Protein AF-A0A258GSU3-F1 (afdb_monomer_lite)

Secondary structure (DSSP, 8-state):
-PPP------------------EEEEEETTEEEEEEEETTEEEEEEEEPPPTT-SB-BTTBPPPEEEEEEEEETTEEEEEEEEEEE-PBP-BTTTBPPPPGGGEEEEEEETTEEEEEEGGGHHHHHHHHHHHHHH---SEEEEEEEESSSTTSPEEEEEEEE-TTHHHHHHHHHHHHHT-B----

Structure (mmCIF, N/CA/C/O backbone):
data_AF-A0A258GSU3-F1
#
_entry.id   AF-A0A258GSU3-F1
#
loop_
_atom_site.group_PDB
_atom_site.id
_atom_site.type_symbol
_atom_site.label_atom_id
_atom_site.label_alt_id
_atom_site.label_comp_id
_atom_site.label_asym_id
_atom_site.label_entity_id
_atom_site.label_seq_id
_atom_site.pdbx_PDB_ins_code
_atom_site.Cartn_x
_atom_site.Cartn_y
_atom_site.Cartn_z
_atom_site.occupancy
_atom_site.B_iso_or_equiv
_atom_site.auth_seq_id
_atom_site.auth_comp_id
_atom_site.auth_asym_id
_atom_site.auth_atom_id
_atom_site.pdbx_PDB_model_num
ATOM 1 N N . MET A 1 1 ? 36.789 34.660 58.609 1.00 41.50 1 MET A N 1
ATOM 2 C CA . MET A 1 1 ? 36.670 34.452 57.150 1.00 41.50 1 MET A CA 1
ATOM 3 C C . MET A 1 1 ? 35.228 34.053 56.875 1.00 41.50 1 MET A C 1
ATOM 5 O O . MET A 1 1 ? 34.776 33.073 57.448 1.00 41.50 1 MET A O 1
ATOM 9 N N . ARG A 1 2 ? 34.469 34.890 56.158 1.00 35.44 2 ARG A N 1
ATOM 10 C CA . ARG A 1 2 ? 33.040 34.687 55.865 1.00 35.44 2 ARG A CA 1
ATOM 11 C C . ARG A 1 2 ? 32.915 33.999 54.504 1.00 35.44 2 ARG A C 1
ATOM 13 O O . ARG A 1 2 ? 33.341 34.585 53.515 1.00 35.44 2 ARG A O 1
ATOM 20 N N . SER A 1 3 ? 32.337 32.802 54.464 1.00 38.69 3 SER A N 1
ATOM 21 C CA . SER A 1 3 ? 32.010 32.093 53.220 1.00 38.69 3 SER A CA 1
ATOM 22 C C . SER A 1 3 ? 30.547 32.350 52.863 1.00 38.69 3 SER A C 1
ATOM 24 O O . SER A 1 3 ? 29.654 32.035 53.647 1.00 38.69 3 SER A O 1
ATOM 26 N N . ALA A 1 4 ? 30.312 32.964 51.703 1.00 39.25 4 ALA A N 1
ATOM 27 C CA . ALA A 1 4 ? 28.986 33.189 51.141 1.00 39.25 4 ALA A CA 1
ATOM 28 C C . ALA A 1 4 ? 28.506 31.915 50.425 1.00 39.25 4 ALA A C 1
ATOM 30 O O . ALA A 1 4 ? 29.185 31.417 49.528 1.00 39.25 4 ALA A O 1
ATOM 31 N N . PHE A 1 5 ? 27.343 31.395 50.822 1.00 37.84 5 PHE A N 1
ATOM 32 C CA . PHE A 1 5 ? 26.622 30.356 50.086 1.00 37.84 5 PHE A CA 1
ATOM 33 C C . PHE A 1 5 ? 25.784 31.021 48.989 1.00 37.84 5 PHE A C 1
ATOM 35 O O . PHE A 1 5 ? 24.865 31.784 49.281 1.00 37.84 5 PHE A O 1
ATOM 42 N N . PHE A 1 6 ? 26.105 30.735 47.728 1.00 41.28 6 PHE A N 1
ATOM 43 C CA . PHE A 1 6 ? 25.249 31.060 46.590 1.00 41.28 6 PHE A CA 1
ATOM 44 C C . PHE A 1 6 ? 24.134 30.013 46.493 1.00 41.28 6 PHE A C 1
ATOM 46 O O . PHE A 1 6 ? 24.399 28.831 46.282 1.00 41.28 6 PHE A O 1
ATOM 53 N N . ILE A 1 7 ? 22.884 30.450 46.650 1.00 42.62 7 ILE A N 1
ATOM 54 C CA . ILE A 1 7 ? 21.696 29.647 46.353 1.00 42.62 7 ILE A CA 1
ATOM 55 C C . ILE A 1 7 ? 21.449 29.750 44.845 1.00 42.62 7 ILE A C 1
ATOM 57 O O . ILE A 1 7 ? 21.031 30.793 44.344 1.00 42.62 7 ILE A O 1
ATOM 61 N N . SER A 1 8 ? 21.722 28.670 44.115 1.00 38.72 8 SER A N 1
ATOM 62 C CA . SER A 1 8 ? 21.294 28.509 42.725 1.00 38.72 8 SER A CA 1
ATOM 63 C C . SER A 1 8 ? 19.789 28.242 42.695 1.00 38.72 8 SER A C 1
ATOM 65 O O . SER A 1 8 ? 19.330 27.126 42.923 1.00 38.72 8 SER A O 1
ATOM 67 N N . MET A 1 9 ? 19.017 29.295 42.446 1.00 32.81 9 MET A N 1
ATOM 68 C CA . MET A 1 9 ? 17.579 29.231 42.214 1.00 32.81 9 MET A CA 1
ATOM 69 C C . MET A 1 9 ? 17.338 28.744 40.779 1.00 32.81 9 MET A C 1
ATOM 71 O O . MET A 1 9 ? 17.462 29.508 39.825 1.00 32.81 9 MET A O 1
ATOM 75 N N . TRP A 1 10 ? 17.034 27.457 40.615 1.00 36.56 10 TRP A N 1
ATOM 76 C CA . TRP A 1 10 ? 16.535 26.924 39.349 1.00 36.56 10 TRP A CA 1
ATOM 77 C C . TRP A 1 10 ? 15.074 27.352 39.188 1.00 36.56 10 TRP A C 1
ATOM 79 O O . TRP A 1 10 ? 14.194 26.860 39.894 1.00 36.56 10 TRP A O 1
ATOM 89 N N . LEU A 1 11 ? 14.811 28.288 38.272 1.00 36.50 11 LEU A N 1
ATOM 90 C CA . LEU A 1 11 ? 13.465 28.499 37.748 1.00 36.50 11 LEU A CA 1
ATOM 91 C C . LEU A 1 11 ? 13.052 27.220 37.010 1.00 36.50 11 LEU A C 1
ATOM 93 O O . LEU A 1 11 ? 13.540 26.943 35.916 1.00 36.50 11 LEU A O 1
ATOM 97 N N . ALA A 1 12 ? 12.139 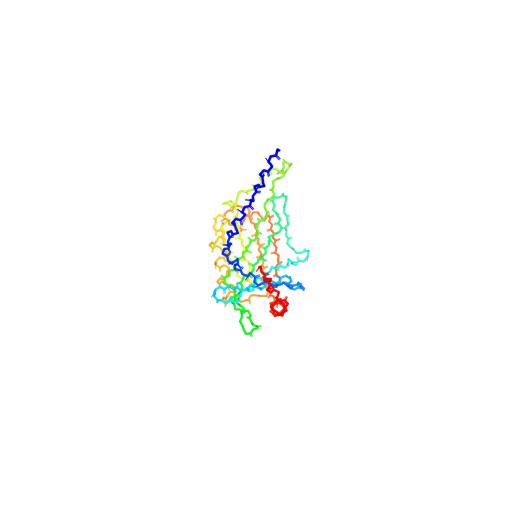26.454 37.604 1.00 40.41 12 ALA A N 1
ATOM 98 C CA . ALA A 1 12 ? 11.372 25.456 36.879 1.00 40.41 12 ALA A CA 1
ATOM 99 C C . ALA A 1 12 ? 10.456 26.200 35.896 1.00 40.41 12 ALA A C 1
ATOM 101 O O . ALA A 1 12 ? 9.369 26.653 36.250 1.00 40.41 12 ALA A O 1
ATOM 102 N N . ALA A 1 13 ? 10.924 26.374 34.661 1.00 43.44 13 ALA A N 1
ATOM 103 C CA . ALA A 1 13 ? 10.042 26.669 33.548 1.00 43.44 13 ALA A CA 1
ATOM 104 C C . ALA A 1 13 ? 9.117 25.455 33.394 1.00 43.44 13 ALA A C 1
ATOM 106 O O . ALA A 1 13 ? 9.546 24.393 32.943 1.00 43.44 13 ALA A O 1
ATOM 107 N N . ALA A 1 14 ? 7.869 25.594 33.846 1.00 37.91 14 ALA A N 1
ATOM 108 C CA . ALA A 1 14 ? 6.820 24.628 33.572 1.00 37.91 14 ALA A CA 1
ATOM 109 C C . ALA A 1 14 ? 6.714 24.493 32.049 1.00 37.91 14 ALA A C 1
ATOM 111 O O . ALA A 1 14 ? 6.245 25.402 31.361 1.00 37.91 14 ALA A O 1
ATOM 112 N N . SER A 1 15 ? 7.237 23.387 31.522 1.00 39.31 15 SER A N 1
ATOM 113 C CA . SER A 1 15 ? 7.049 23.034 30.122 1.00 39.31 15 SER A CA 1
ATOM 114 C C . SER A 1 15 ? 5.548 22.841 29.900 1.00 39.31 15 SER A C 1
ATOM 116 O O . SER A 1 15 ? 4.897 22.234 30.757 1.00 39.31 15 SER A O 1
ATOM 118 N N . PRO A 1 16 ? 4.965 23.377 28.813 1.00 43.00 16 PRO A N 1
ATOM 119 C CA . PRO A 1 16 ? 3.567 23.125 28.504 1.00 43.00 16 PRO A CA 1
ATOM 120 C C . PRO A 1 16 ? 3.365 21.612 28.440 1.00 43.00 16 PRO A C 1
ATOM 122 O O . PRO A 1 16 ? 4.159 20.919 27.804 1.00 43.00 16 PRO A O 1
ATOM 125 N N . ALA A 1 17 ? 2.346 21.127 29.155 1.00 41.97 17 ALA A N 1
ATOM 126 C CA . ALA A 1 17 ? 1.967 19.724 29.219 1.00 41.97 17 ALA A CA 1
ATOM 127 C C . ALA A 1 17 ? 2.038 19.110 27.816 1.00 41.97 17 ALA A C 1
ATOM 129 O O . ALA A 1 17 ? 1.264 19.474 26.927 1.00 41.97 17 ALA A O 1
ATOM 130 N N . LEU A 1 18 ? 3.025 18.237 27.611 1.00 43.25 18 LEU A N 1
ATOM 131 C CA . LEU A 1 18 ? 3.167 17.463 26.390 1.00 43.25 18 LEU A CA 1
ATOM 132 C C . LEU A 1 18 ? 1.853 16.707 26.199 1.00 43.25 18 LEU A C 1
ATOM 134 O O . LEU A 1 18 ? 1.381 16.037 27.119 1.00 43.25 18 LEU A O 1
ATOM 138 N N . ALA A 1 19 ? 1.234 16.873 25.031 1.00 46.47 19 ALA A N 1
ATOM 139 C CA . ALA A 1 19 ? 0.050 16.120 24.658 1.00 46.47 19 ALA A CA 1
ATOM 140 C C . ALA A 1 19 ? 0.354 14.631 24.864 1.00 46.47 19 ALA A C 1
ATOM 142 O O . ALA A 1 19 ? 1.241 14.086 24.210 1.00 46.47 19 ALA A O 1
ATOM 143 N N . GLN A 1 20 ? -0.335 14.000 25.815 1.00 52.56 20 GLN A N 1
ATOM 144 C CA . GLN A 1 20 ? -0.207 12.571 26.074 1.00 52.56 20 GLN A CA 1
ATOM 145 C C . GLN A 1 20 ? -0.603 11.829 24.792 1.00 52.56 20 GLN A C 1
ATOM 147 O O . GLN A 1 20 ? -1.780 11.784 24.433 1.00 52.56 20 GLN A O 1
ATOM 152 N N . THR A 1 21 ? 0.365 11.276 24.064 1.00 58.03 21 THR A N 1
ATOM 153 C CA . THR A 1 21 ? 0.088 10.396 22.928 1.00 58.03 21 THR A CA 1
ATOM 154 C C . THR A 1 21 ? -0.298 9.033 23.484 1.00 58.03 21 THR A C 1
ATOM 156 O O . THR A 1 21 ? 0.559 8.222 23.825 1.00 58.03 21 THR A O 1
ATOM 159 N N . CYS A 1 22 ? -1.602 8.800 23.646 1.00 68.75 22 CYS A N 1
ATOM 160 C CA . CYS A 1 22 ? -2.113 7.483 24.007 1.00 68.75 22 CYS A CA 1
ATOM 161 C C . CYS A 1 22 ? -2.096 6.599 22.753 1.00 68.75 22 CYS A C 1
ATOM 163 O O . CYS A 1 22 ? -2.975 6.718 21.893 1.00 68.75 22 CYS A O 1
ATOM 165 N N . GLU A 1 23 ? -1.097 5.725 22.671 1.00 79.44 23 GLU A N 1
ATOM 166 C CA . GLU A 1 23 ? -0.898 4.766 21.587 1.00 79.44 23 GLU A CA 1
ATOM 167 C C . GLU A 1 23 ? -0.906 3.337 22.144 1.00 79.44 23 GLU A C 1
ATOM 169 O O . GLU A 1 23 ? -0.461 3.080 23.265 1.00 79.44 23 GLU A O 1
ATOM 174 N N . GLY A 1 24 ? -1.452 2.405 21.372 1.00 83.88 24 GLY A N 1
ATOM 175 C CA . GLY A 1 24 ? -1.314 0.973 21.606 1.00 83.88 24 GLY A CA 1
ATOM 176 C C . GLY A 1 24 ? -1.016 0.262 20.294 1.00 83.88 24 GLY A C 1
ATOM 177 O O . GLY A 1 24 ? -1.458 0.713 19.239 1.00 83.88 24 GLY A O 1
ATOM 178 N N . GLY A 1 25 ? -0.266 -0.836 20.358 1.00 88.69 25 GLY A N 1
ATOM 179 C CA . GLY A 1 25 ? 0.113 -1.638 19.196 1.00 88.69 25 GLY A CA 1
ATOM 180 C C . GLY A 1 25 ? -0.193 -3.117 19.411 1.00 88.69 25 GLY A C 1
ATOM 181 O O . GLY A 1 25 ? -0.103 -3.615 20.534 1.00 88.69 25 GLY A O 1
ATOM 182 N N . ALA A 1 26 ? -0.552 -3.817 18.340 1.00 90.62 26 ALA A N 1
ATOM 183 C CA . ALA A 1 26 ? -0.761 -5.260 18.327 1.00 90.62 26 ALA A CA 1
ATOM 184 C C . ALA A 1 26 ? -0.230 -5.862 17.018 1.00 90.62 26 ALA A C 1
ATOM 186 O O . ALA A 1 26 ? -0.442 -5.308 15.939 1.00 90.62 26 ALA A O 1
ATOM 187 N N . LYS A 1 27 ? 0.436 -7.021 17.104 1.00 92.75 27 LYS A N 1
ATOM 188 C CA . LYS A 1 27 ? 0.980 -7.750 15.949 1.00 92.75 27 LYS A CA 1
ATOM 189 C C . LYS A 1 27 ? 0.331 -9.125 15.821 1.00 92.75 27 LYS A C 1
ATOM 191 O O . LYS A 1 27 ? 0.189 -9.848 16.803 1.00 92.75 27 LYS A O 1
ATOM 196 N N . GLY A 1 28 ? -0.012 -9.512 14.596 1.00 89.50 28 GLY A N 1
ATOM 197 C CA . GLY A 1 28 ? -0.580 -10.819 14.282 1.00 89.50 28 GLY A CA 1
ATOM 198 C C . GLY A 1 28 ? -0.378 -11.212 12.820 1.00 89.50 28 GLY A C 1
ATOM 199 O O . GLY A 1 28 ? 0.447 -10.642 12.113 1.00 89.50 28 GLY A O 1
ATOM 200 N N . LYS A 1 29 ? -1.156 -12.193 12.345 1.00 85.25 29 LYS A N 1
ATOM 201 C CA . LYS A 1 29 ? -1.056 -12.698 10.960 1.00 85.25 29 LYS A CA 1
ATOM 202 C C . LYS A 1 29 ? -1.407 -11.661 9.891 1.00 85.25 29 LYS A C 1
ATOM 204 O O . LYS A 1 29 ? -0.916 -11.766 8.779 1.00 85.25 29 LYS A O 1
ATOM 209 N N . ALA A 1 30 ? -2.250 -10.684 10.224 1.00 87.06 30 ALA A N 1
ATOM 210 C CA . ALA A 1 30 ? -2.580 -9.584 9.322 1.00 87.06 30 ALA A CA 1
ATOM 211 C C . ALA A 1 30 ? -1.454 -8.538 9.228 1.00 87.06 30 ALA A C 1
ATOM 213 O O . ALA A 1 30 ? -1.540 -7.631 8.411 1.00 87.06 30 ALA A O 1
ATOM 214 N N . GLY A 1 31 ? -0.413 -8.641 10.057 1.00 93.06 31 GLY A N 1
ATOM 215 C CA . GLY A 1 31 ? 0.630 -7.637 10.217 1.00 93.06 31 GLY A CA 1
ATOM 216 C C . GLY A 1 31 ? 0.507 -6.903 11.541 1.00 93.06 31 GLY A C 1
ATOM 217 O O . GLY A 1 31 ? 0.146 -7.504 12.557 1.00 93.06 31 GLY A O 1
ATOM 218 N N . GLU A 1 32 ? 0.845 -5.622 11.543 1.00 95.19 32 GLU A N 1
ATOM 219 C CA . GLU A 1 32 ? 0.920 -4.810 12.755 1.00 95.19 32 GLU A CA 1
ATOM 220 C C . GLU A 1 32 ? -0.085 -3.663 12.701 1.00 95.19 32 GLU A C 1
ATOM 222 O O . GLU A 1 32 ? -0.201 -2.975 11.687 1.00 95.19 32 GLU A O 1
ATOM 227 N N . VAL A 1 33 ? -0.837 -3.473 13.783 1.00 95.12 33 VAL A N 1
ATOM 228 C CA . VAL A 1 33 ? -1.821 -2.400 13.909 1.00 95.12 33 VAL A CA 1
ATOM 229 C C . VAL A 1 33 ? -1.478 -1.536 15.110 1.00 95.12 33 VAL A C 1
ATOM 231 O O . VAL A 1 33 ? -1.355 -2.039 16.225 1.00 95.12 33 VAL A O 1
ATOM 234 N N . PHE A 1 34 ? -1.391 -0.233 14.876 1.00 94.12 34 PHE A N 1
ATOM 235 C CA . PHE A 1 34 ? -1.249 0.796 15.898 1.00 94.12 34 PHE A CA 1
ATOM 236 C C . PHE A 1 34 ? -2.538 1.595 15.986 1.00 94.12 34 PHE A C 1
ATOM 238 O O . PHE A 1 34 ? -3.134 1.918 14.960 1.00 94.12 34 PHE A O 1
ATOM 245 N N . VAL A 1 35 ? -2.975 1.936 17.194 1.00 92.50 35 VAL A N 1
ATOM 246 C CA . VAL A 1 35 ? -4.132 2.805 17.407 1.00 92.50 35 VAL A CA 1
ATOM 247 C C . VAL A 1 35 ? -3.735 3.984 18.272 1.00 92.50 35 VAL A C 1
ATOM 249 O O . VAL A 1 35 ? -3.281 3.810 19.403 1.00 92.50 35 VAL A O 1
ATOM 252 N N . ALA A 1 36 ? -3.956 5.185 17.748 1.00 90.31 36 ALA A N 1
ATOM 253 C CA . ALA A 1 36 ? -3.653 6.440 18.417 1.00 90.31 36 ALA A CA 1
ATOM 254 C C . ALA A 1 36 ? -4.889 7.345 18.480 1.00 90.31 36 ALA A C 1
ATOM 256 O O . ALA A 1 36 ? -5.749 7.342 17.593 1.00 90.31 36 ALA A O 1
ATOM 257 N N . ALA A 1 37 ? -4.980 8.148 19.540 1.00 86.06 37 ALA A N 1
ATOM 258 C CA . ALA A 1 37 ? -5.966 9.221 19.608 1.00 86.06 37 ALA A CA 1
ATOM 259 C C . ALA A 1 37 ? -5.565 10.373 18.668 1.00 86.06 37 ALA A C 1
ATOM 261 O O . ALA A 1 37 ? -4.442 10.869 18.740 1.00 86.06 37 ALA A O 1
ATOM 262 N N . ALA A 1 38 ? -6.493 10.840 17.830 1.00 81.38 38 ALA A N 1
ATOM 263 C CA . ALA A 1 38 ? -6.326 12.040 17.016 1.00 81.38 38 ALA A CA 1
ATOM 264 C C . ALA A 1 38 ? -7.489 13.026 17.254 1.00 81.38 38 ALA A C 1
ATOM 266 O O . ALA A 1 38 ? -8.562 12.621 17.711 1.00 81.38 38 ALA A O 1
ATOM 267 N N . PRO A 1 39 ? -7.334 14.325 16.923 1.00 78.62 39 PRO A N 1
ATOM 268 C CA . PRO A 1 39 ? -8.397 15.321 17.108 1.00 78.62 39 PRO A CA 1
ATOM 269 C C . PRO A 1 39 ? -9.723 14.966 16.416 1.00 78.62 39 PRO A C 1
ATOM 271 O O . PRO A 1 39 ? -10.790 15.386 16.854 1.00 78.62 39 PRO A O 1
ATOM 274 N N . SER A 1 40 ? -9.660 14.189 15.332 1.00 77.44 40 SER A N 1
ATOM 275 C CA . SER A 1 40 ? -10.803 13.739 14.531 1.00 77.44 40 SER A CA 1
ATOM 276 C C . SER A 1 40 ? -11.419 12.410 14.990 1.00 77.44 40 SER A C 1
ATOM 278 O O . SER A 1 40 ? -12.334 11.915 14.332 1.00 77.44 40 SER A O 1
ATOM 280 N N . GLY A 1 41 ? -10.913 11.811 16.070 1.00 84.50 41 GLY A N 1
ATOM 281 C CA . GLY A 1 41 ? -11.250 10.456 16.510 1.00 84.50 41 GLY A CA 1
ATOM 282 C C . GLY A 1 41 ? -10.036 9.530 16.521 1.00 84.50 41 GLY A C 1
ATOM 283 O O . GLY A 1 41 ? -8.909 9.955 16.283 1.00 84.50 41 GLY A O 1
ATOM 284 N N . GLU A 1 42 ? -10.256 8.256 16.827 1.00 91.62 42 GLU A N 1
ATOM 285 C CA . GLU A 1 42 ? -9.177 7.268 16.872 1.00 91.62 42 GLU A CA 1
ATOM 286 C C . GLU A 1 42 ? -8.750 6.895 15.452 1.00 91.62 42 GLU A C 1
ATOM 288 O O . GLU A 1 42 ? -9.584 6.678 14.567 1.00 91.62 42 GLU A O 1
ATOM 293 N N . VAL A 1 43 ? -7.439 6.842 15.238 1.00 93.69 43 VAL A N 1
ATOM 294 C CA . VAL A 1 43 ? -6.833 6.418 13.979 1.00 93.69 43 VAL A CA 1
ATOM 295 C C . VAL A 1 43 ? -6.170 5.076 14.216 1.00 93.69 43 VAL A C 1
ATOM 297 O O . VAL A 1 43 ? -5.401 4.930 15.165 1.00 93.69 43 VAL A O 1
ATOM 300 N N . ALA A 1 44 ? -6.483 4.112 13.358 1.00 95.62 44 ALA A N 1
ATOM 301 C CA . ALA A 1 44 ? -5.815 2.824 13.317 1.00 95.62 44 ALA A CA 1
ATOM 302 C C . ALA A 1 44 ? -4.908 2.773 12.085 1.00 95.62 44 ALA A C 1
ATOM 304 O O . ALA A 1 44 ? -5.393 2.829 10.954 1.00 95.62 44 ALA A O 1
ATOM 305 N N . THR A 1 45 ? -3.607 2.662 12.314 1.00 96.69 45 THR A N 1
ATOM 306 C CA . THR A 1 45 ? -2.589 2.482 11.282 1.00 96.69 45 THR A CA 1
ATOM 307 C C . THR A 1 45 ? -2.277 1.002 11.171 1.00 96.69 45 THR A C 1
ATOM 309 O O . THR A 1 45 ? -1.817 0.388 12.129 1.00 96.69 45 THR A O 1
ATOM 312 N N . TRP A 1 46 ? -2.524 0.425 10.003 1.00 97.56 46 TRP A N 1
ATOM 313 C CA . TRP A 1 46 ? -2.232 -0.967 9.698 1.00 97.56 46 TRP A CA 1
ATOM 314 C C . TRP A 1 46 ? -1.026 -1.049 8.761 1.00 97.56 46 TRP A C 1
ATOM 316 O O . TRP A 1 46 ? -1.089 -0.595 7.618 1.00 97.56 46 TRP A O 1
ATOM 326 N N . ILE A 1 47 ? 0.069 -1.628 9.249 1.00 96.75 47 ILE A N 1
ATOM 327 C CA . ILE A 1 47 ? 1.256 -1.975 8.468 1.00 96.75 47 ILE A CA 1
ATOM 328 C C . ILE A 1 47 ? 1.094 -3.416 7.990 1.00 96.75 47 ILE A C 1
ATOM 330 O O . ILE A 1 47 ? 1.020 -4.350 8.796 1.00 96.75 47 ILE A O 1
ATOM 334 N N . LEU A 1 48 ? 1.017 -3.590 6.673 1.00 95.56 48 LEU A N 1
ATOM 335 C CA . LEU A 1 48 ? 0.733 -4.882 6.069 1.00 95.56 48 LEU A CA 1
ATOM 336 C C . LEU A 1 48 ? 2.017 -5.671 5.857 1.00 95.56 48 LEU A C 1
ATOM 338 O O . LEU A 1 48 ? 2.986 -5.176 5.277 1.00 95.56 48 LEU A O 1
ATOM 342 N N . GLU A 1 49 ? 1.985 -6.928 6.285 1.00 91.31 49 GLU A N 1
ATOM 343 C CA . GLU A 1 49 ? 3.017 -7.891 5.926 1.00 91.31 49 GLU A CA 1
ATOM 344 C C . GLU A 1 49 ? 2.830 -8.291 4.457 1.00 91.31 49 GLU A C 1
ATOM 346 O O . GLU A 1 49 ? 1.713 -8.418 3.946 1.00 91.31 49 GLU A O 1
ATOM 351 N N . ARG A 1 50 ?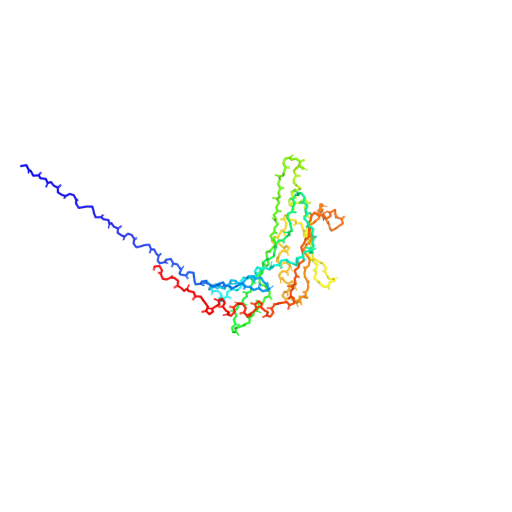 3.951 -8.465 3.761 1.00 91.44 50 ARG A N 1
ATOM 352 C CA . ARG A 1 50 ? 3.960 -8.943 2.376 1.00 91.44 50 ARG A CA 1
ATOM 353 C C . ARG A 1 50 ? 3.670 -10.439 2.376 1.00 91.44 50 ARG A C 1
ATOM 355 O O . ARG A 1 50 ? 4.099 -11.143 3.289 1.00 91.44 50 ARG A O 1
ATOM 362 N N . VAL A 1 51 ? 3.047 -10.944 1.318 1.00 87.19 51 VAL A N 1
ATOM 363 C CA . VAL A 1 51 ? 2.970 -12.394 1.107 1.00 87.19 51 VAL A CA 1
ATOM 364 C C . VAL A 1 51 ? 4.392 -12.934 0.902 1.00 87.19 51 VAL A C 1
ATOM 366 O O . VAL A 1 51 ? 5.161 -12.448 0.068 1.00 87.19 51 VAL A O 1
ATOM 369 N N . GLU A 1 52 ? 4.788 -13.892 1.737 1.00 79.38 52 GLU A N 1
ATOM 370 C CA . GLU A 1 52 ? 6.119 -14.494 1.682 1.00 79.38 52 GLU A CA 1
ATOM 371 C C . GLU A 1 52 ? 6.286 -15.323 0.402 1.00 79.38 52 GLU A C 1
ATOM 373 O O . GLU A 1 52 ? 5.350 -15.974 -0.051 1.00 79.38 52 GLU A O 1
ATOM 378 N N . GLY A 1 53 ? 7.475 -15.278 -0.205 1.00 76.81 53 GLY A N 1
ATOM 379 C CA . GLY A 1 53 ? 7.751 -15.957 -1.477 1.00 76.81 53 GLY A CA 1
ATOM 380 C C . GLY A 1 53 ? 7.166 -15.275 -2.720 1.00 76.81 53 GLY A C 1
ATOM 381 O O . GLY A 1 53 ? 7.620 -15.571 -3.820 1.00 76.81 53 GLY A O 1
ATOM 382 N N . GLU A 1 54 ? 6.245 -14.321 -2.558 1.00 73.62 54 GLU A N 1
ATOM 383 C CA . GLU A 1 54 ? 5.656 -13.552 -3.655 1.00 73.62 54 GLU A CA 1
ATOM 384 C C . GLU A 1 54 ? 6.335 -12.178 -3.822 1.00 73.62 54 GLU A C 1
ATOM 386 O O . GLU A 1 54 ? 6.745 -11.506 -2.859 1.00 73.62 54 GLU A O 1
ATOM 391 N N . GLY A 1 55 ? 6.453 -11.741 -5.078 1.00 75.81 55 GLY A N 1
ATOM 392 C CA . GLY A 1 55 ? 7.031 -10.452 -5.458 1.00 75.81 55 GLY A CA 1
ATOM 393 C C . GLY A 1 55 ? 8.443 -10.523 -6.047 1.00 75.81 55 GLY A C 1
ATOM 394 O O . GLY A 1 55 ? 8.971 -11.582 -6.370 1.00 75.81 55 GLY A O 1
ATOM 395 N N . MET A 1 56 ? 9.044 -9.351 -6.235 1.00 88.88 56 MET A N 1
ATOM 396 C CA . MET A 1 56 ? 10.349 -9.182 -6.874 1.00 88.88 56 MET A CA 1
ATOM 397 C C . MET A 1 56 ? 11.146 -8.113 -6.137 1.00 88.88 56 MET A C 1
ATOM 399 O O . MET A 1 56 ? 10.626 -7.038 -5.850 1.00 88.88 56 MET A O 1
ATOM 403 N N . GLU A 1 57 ? 12.411 -8.395 -5.871 1.00 88.31 57 GLU A N 1
ATOM 404 C CA . GLU A 1 57 ? 13.408 -7.417 -5.444 1.00 88.31 57 GLU A CA 1
ATOM 405 C C . GLU A 1 57 ? 14.447 -7.294 -6.560 1.00 88.31 57 GLU A C 1
ATOM 407 O O . GLU A 1 57 ? 14.758 -8.289 -7.218 1.00 88.31 57 GLU A O 1
ATOM 412 N N . SER A 1 58 ? 14.952 -6.089 -6.809 1.00 87.56 58 SER A N 1
ATOM 413 C CA . SER A 1 58 ? 16.118 -5.897 -7.677 1.00 87.56 58 SER A CA 1
ATOM 414 C C . SER A 1 58 ? 17.260 -5.292 -6.888 1.00 87.56 58 SER A C 1
ATOM 416 O O . SER A 1 58 ? 17.056 -4.714 -5.824 1.00 87.56 58 SER A O 1
ATOM 418 N N . ASP A 1 59 ? 18.443 -5.313 -7.489 1.00 85.12 59 ASP A N 1
ATOM 419 C CA . ASP A 1 59 ? 19.666 -4.707 -6.955 1.00 85.12 59 ASP A CA 1
ATOM 420 C C . ASP A 1 59 ? 19.512 -3.220 -6.568 1.00 85.12 59 ASP A C 1
ATOM 422 O O . ASP A 1 59 ? 20.311 -2.664 -5.818 1.00 85.12 59 ASP A O 1
ATOM 426 N N . HIS A 1 60 ? 18.482 -2.544 -7.083 1.00 90.19 60 HIS A N 1
ATOM 427 C CA . HIS A 1 60 ? 18.232 -1.124 -6.850 1.00 90.19 60 HIS A CA 1
ATOM 428 C C . HIS A 1 60 ? 17.018 -0.831 -5.969 1.00 90.19 60 HIS A C 1
ATOM 430 O O . HIS A 1 60 ? 16.910 0.284 -5.454 1.00 90.19 60 HIS A O 1
ATOM 436 N N . PHE A 1 61 ? 16.091 -1.774 -5.805 1.00 92.44 61 PHE A N 1
ATOM 437 C CA . PHE A 1 61 ? 14.828 -1.525 -5.115 1.00 92.44 61 PHE A CA 1
ATOM 438 C C . PHE A 1 61 ? 14.381 -2.738 -4.321 1.00 92.44 61 PHE A C 1
ATOM 440 O O . PHE A 1 61 ? 14.199 -3.811 -4.896 1.00 92.44 61 PHE A O 1
ATOM 447 N N . ALA A 1 62 ? 14.101 -2.515 -3.035 1.00 93.06 62 ALA A N 1
ATOM 448 C CA . ALA A 1 62 ? 13.436 -3.497 -2.191 1.00 93.06 62 ALA A CA 1
ATOM 449 C C . ALA A 1 62 ? 12.004 -3.750 -2.666 1.00 93.06 62 ALA A C 1
ATOM 451 O O . ALA A 1 62 ? 11.382 -2.905 -3.322 1.00 93.06 62 ALA A O 1
ATOM 452 N N . ARG A 1 63 ? 11.427 -4.864 -2.210 1.00 94.75 63 ARG A N 1
ATOM 453 C CA . ARG A 1 63 ? 9.973 -5.054 -2.284 1.00 94.75 63 ARG A CA 1
ATOM 454 C C . ARG A 1 63 ? 9.238 -3.881 -1.601 1.00 94.75 63 ARG A C 1
ATOM 456 O O . ARG A 1 63 ? 9.580 -3.554 -0.459 1.00 94.75 63 ARG A O 1
ATOM 463 N N . PRO A 1 64 ? 8.223 -3.267 -2.241 1.00 96.31 64 PRO A N 1
ATOM 464 C CA . PRO A 1 64 ? 7.449 -2.183 -1.641 1.00 96.31 64 PRO A CA 1
ATOM 465 C C . PRO A 1 64 ? 6.843 -2.550 -0.278 1.00 96.31 64 PRO A C 1
ATOM 467 O O . PRO A 1 64 ? 6.503 -3.705 -0.016 1.00 96.31 64 PRO A O 1
ATOM 470 N N . GLY A 1 65 ? 6.715 -1.568 0.611 1.00 97.00 65 GLY A N 1
ATOM 471 C CA . GLY A 1 65 ? 5.915 -1.672 1.836 1.00 97.00 65 GLY A CA 1
ATOM 472 C C . GLY A 1 65 ? 4.552 -1.005 1.666 1.00 97.00 65 GLY A C 1
ATOM 473 O O . GLY A 1 65 ? 4.406 -0.115 0.828 1.00 97.00 65 GLY A O 1
ATOM 474 N N . LEU A 1 66 ? 3.574 -1.400 2.479 1.00 98.00 66 LEU A N 1
ATOM 475 C CA . LEU A 1 66 ? 2.238 -0.812 2.461 1.00 98.00 66 LEU A CA 1
ATOM 476 C C . LEU A 1 66 ? 1.756 -0.524 3.881 1.00 98.00 66 LEU A C 1
ATOM 478 O O . LEU A 1 66 ? 1.831 -1.375 4.767 1.00 98.00 66 LEU A O 1
ATOM 482 N N . MET A 1 67 ? 1.236 0.683 4.066 1.00 98.25 67 MET A N 1
ATOM 483 C CA . MET A 1 67 ? 0.606 1.119 5.302 1.00 98.25 67 MET A CA 1
ATOM 484 C C . MET A 1 67 ? -0.711 1.820 4.987 1.00 98.25 67 MET A C 1
ATOM 486 O O . MET A 1 67 ? -0.796 2.595 4.031 1.00 98.25 67 MET A O 1
ATOM 490 N N . LEU A 1 68 ? -1.733 1.543 5.790 1.00 98.38 68 LEU A N 1
ATOM 491 C CA . LEU A 1 68 ? -3.089 2.046 5.616 1.00 98.38 68 LEU A CA 1
ATOM 492 C C . LEU A 1 68 ? -3.572 2.685 6.917 1.00 98.38 68 LEU A C 1
ATOM 494 O O . LEU A 1 68 ? -3.570 2.023 7.951 1.00 98.38 68 LEU A O 1
ATOM 498 N N . ASP A 1 69 ? -4.037 3.932 6.857 1.00 97.19 69 ASP A N 1
ATOM 499 C CA . ASP A 1 69 ? -4.649 4.593 8.011 1.00 97.19 69 ASP A CA 1
ATOM 500 C C . ASP A 1 69 ? -6.173 4.605 7.858 1.00 97.19 69 ASP A C 1
ATOM 502 O O . ASP A 1 69 ? -6.728 5.018 6.832 1.00 97.19 69 ASP A O 1
ATOM 506 N N . PHE A 1 70 ? -6.851 4.182 8.916 1.00 96.88 70 PHE A N 1
ATOM 507 C CA . PHE A 1 70 ? -8.301 4.112 9.015 1.00 96.88 70 PHE A CA 1
ATOM 508 C C . PHE A 1 70 ? -8.795 4.974 10.165 1.00 96.88 70 PHE A C 1
ATOM 510 O O . PHE A 1 70 ? -8.116 5.144 11.178 1.00 96.88 70 PHE A O 1
ATOM 517 N N . ARG A 1 71 ? -10.045 5.420 10.066 1.00 95.56 71 ARG A N 1
ATOM 518 C CA . ARG A 1 71 ? -10.791 5.826 11.258 1.00 95.56 71 ARG A CA 1
ATOM 519 C C . ARG A 1 71 ? -11.240 4.585 11.997 1.00 95.56 71 ARG A C 1
ATOM 521 O O . ARG A 1 71 ? -11.794 3.669 11.389 1.00 95.56 71 ARG A O 1
ATOM 528 N N . PHE A 1 72 ? -11.075 4.596 13.308 1.00 93.00 72 PHE A N 1
ATOM 529 C CA . PHE A 1 72 ? -11.541 3.531 14.173 1.00 93.00 72 PHE A CA 1
ATOM 530 C C . PHE A 1 72 ? -12.627 4.056 15.102 1.00 93.00 72 PHE A C 1
ATOM 532 O O . PHE A 1 72 ? -12.434 5.007 15.855 1.00 93.00 72 PHE A O 1
ATOM 539 N N . ALA A 1 73 ? -13.818 3.473 15.007 1.00 89.69 73 ALA A N 1
ATOM 540 C CA . ALA A 1 73 ? -14.942 3.867 15.841 1.00 89.69 73 ALA A CA 1
ATOM 541 C C . ALA A 1 73 ? -15.884 2.688 16.048 1.00 89.69 73 ALA A C 1
ATOM 543 O O . ALA A 1 73 ? -16.165 1.930 15.121 1.00 89.69 73 ALA A O 1
ATOM 544 N N . ARG A 1 74 ? -16.407 2.550 17.274 1.00 86.69 74 ARG A N 1
ATOM 545 C CA . ARG A 1 74 ? -17.359 1.484 17.642 1.00 86.69 74 ARG A CA 1
ATOM 546 C C . ARG A 1 74 ? -16.848 0.076 17.287 1.00 86.69 74 ARG A C 1
ATOM 548 O O . ARG A 1 74 ? -17.634 -0.802 16.951 1.00 86.69 74 ARG A O 1
ATOM 555 N N . GLY A 1 75 ? -15.530 -0.124 17.361 1.00 84.19 75 GLY A N 1
ATOM 556 C CA . GLY A 1 75 ? -14.880 -1.408 17.103 1.00 84.19 75 GLY A CA 1
ATOM 557 C C . GLY A 1 75 ? -14.724 -1.791 15.629 1.00 84.19 75 GLY A C 1
ATOM 558 O O . GLY A 1 75 ? -14.371 -2.942 15.380 1.00 84.19 75 GLY A O 1
ATOM 559 N N . ALA A 1 76 ? -14.962 -0.876 14.685 1.00 91.19 76 ALA A N 1
ATOM 560 C CA . ALA A 1 76 ? -14.855 -1.121 13.245 1.00 91.19 76 ALA A CA 1
ATOM 561 C C . ALA A 1 76 ? -13.918 -0.115 12.556 1.00 91.19 76 ALA A C 1
ATOM 563 O O . ALA A 1 76 ? -13.824 1.044 12.977 1.00 91.19 76 ALA A O 1
ATOM 564 N N . LEU A 1 77 ? -13.252 -0.558 11.483 1.00 93.75 77 LEU A N 1
ATOM 565 C CA . LEU A 1 77 ? -12.402 0.291 10.646 1.00 93.75 77 LEU A CA 1
ATOM 566 C C . LEU A 1 77 ? -13.219 0.906 9.503 1.00 93.75 77 LEU A C 1
ATOM 568 O O . LEU A 1 77 ? -13.861 0.196 8.728 1.00 93.75 77 LEU A O 1
ATOM 572 N N . SER A 1 78 ? -13.142 2.226 9.352 1.00 93.81 78 SER A N 1
ATOM 573 C CA . SER A 1 78 ? -13.711 2.990 8.238 1.00 93.81 78 SER A CA 1
ATOM 574 C C . SER A 1 78 ? -12.593 3.649 7.425 1.00 93.81 78 SER A C 1
ATOM 576 O O . SER A 1 78 ? -11.633 4.161 8.001 1.00 93.81 78 SER A O 1
ATOM 578 N N . GLY A 1 79 ? -12.705 3.624 6.095 1.00 92.06 79 GLY A N 1
ATOM 579 C CA . GLY A 1 79 ? -11.664 4.076 5.164 1.00 92.06 79 GLY A CA 1
ATOM 580 C C . GLY A 1 79 ? -11.116 2.939 4.286 1.00 92.06 79 GLY A C 1
ATOM 581 O O . GLY A 1 79 ? -11.843 1.962 4.049 1.00 92.06 79 GLY A O 1
ATOM 582 N N . PRO A 1 80 ? -9.853 3.039 3.816 1.00 95.81 80 PRO A N 1
ATOM 583 C CA . PRO A 1 80 ? -8.755 3.843 4.372 1.00 95.81 80 PRO A CA 1
ATOM 584 C C . PRO A 1 80 ? -8.779 5.313 3.935 1.00 95.81 80 PRO A C 1
ATOM 586 O O . PRO A 1 80 ? -8.985 5.627 2.764 1.00 95.81 80 PRO A O 1
ATOM 589 N N . ASP A 1 81 ? -8.491 6.213 4.876 1.00 94.12 81 ASP A N 1
ATOM 590 C CA . ASP A 1 81 ? -8.384 7.658 4.621 1.00 94.12 81 ASP A CA 1
ATOM 591 C C . ASP A 1 81 ? -7.018 8.029 4.025 1.00 94.12 81 ASP A C 1
ATOM 593 O O . ASP A 1 81 ? -6.878 9.040 3.328 1.00 94.12 81 ASP A O 1
ATOM 597 N N . LYS A 1 82 ? -6.000 7.209 4.302 1.00 96.62 82 LYS A N 1
ATOM 598 C CA . LYS A 1 82 ? -4.641 7.385 3.804 1.00 96.62 82 LYS A CA 1
ATOM 599 C C . LYS A 1 82 ? -4.017 6.036 3.482 1.00 96.62 82 LYS A C 1
ATOM 601 O O . LYS A 1 82 ? -4.203 5.055 4.195 1.00 96.62 82 LYS A O 1
ATOM 606 N N . VAL A 1 83 ? -3.253 6.028 2.402 1.00 98.31 83 VAL A N 1
ATOM 607 C CA . VAL A 1 83 ? -2.394 4.923 1.984 1.00 98.31 83 VAL A CA 1
ATOM 608 C C . VAL A 1 83 ? -0.981 5.472 1.896 1.00 98.31 83 VAL A C 1
ATOM 610 O O . VAL A 1 83 ? -0.797 6.604 1.454 1.00 98.31 83 VAL A O 1
ATOM 613 N N . VAL A 1 84 ? 0.005 4.683 2.300 1.00 98.25 84 VAL A N 1
ATOM 614 C CA . VAL A 1 84 ? 1.420 4.972 2.072 1.00 98.25 84 VAL A CA 1
ATOM 615 C C . VAL A 1 84 ? 2.057 3.753 1.429 1.00 98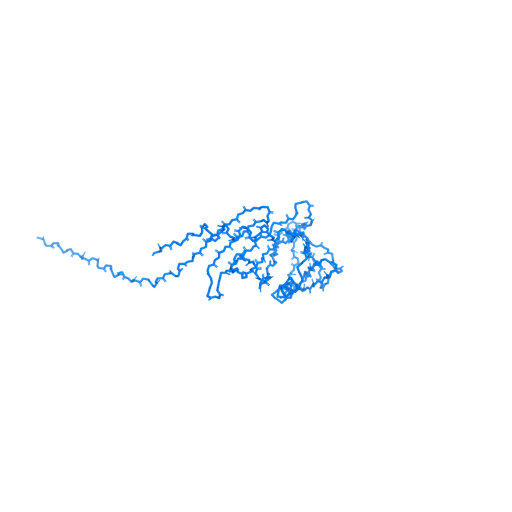.25 84 VAL A C 1
ATOM 617 O O . VAL A 1 84 ? 2.002 2.652 1.979 1.00 98.25 84 VAL A O 1
ATOM 620 N N . VAL A 1 85 ? 2.677 3.962 0.271 1.00 97.81 85 VAL A N 1
ATOM 621 C CA . VAL A 1 85 ? 3.486 2.958 -0.419 1.00 97.81 85 VAL A CA 1
ATOM 622 C C . VAL A 1 85 ? 4.948 3.282 -0.148 1.00 97.81 85 VAL A C 1
ATOM 624 O O . VAL A 1 85 ? 5.504 4.240 -0.680 1.00 97.81 85 VAL A O 1
ATOM 627 N N . SER A 1 86 ? 5.593 2.492 0.703 1.00 96.50 86 SER A N 1
ATOM 628 C CA . SER A 1 86 ? 7.005 2.698 1.022 1.00 96.50 86 SER A CA 1
ATOM 629 C C . SER A 1 86 ? 7.882 2.129 -0.088 1.00 96.50 86 SER A C 1
ATOM 631 O O . SER A 1 86 ? 7.809 0.936 -0.395 1.00 96.50 86 SER A O 1
ATOM 633 N N . ILE A 1 87 ? 8.720 2.981 -0.678 1.00 94.38 87 ILE A N 1
ATOM 634 C CA . ILE A 1 87 ? 9.684 2.607 -1.713 1.00 94.38 87 ILE A CA 1
ATOM 635 C C . ILE A 1 87 ? 11.082 2.787 -1.142 1.00 94.38 87 ILE A C 1
ATOM 637 O O . ILE A 1 87 ? 11.519 3.904 -0.863 1.00 94.38 87 ILE A O 1
ATOM 641 N N . THR A 1 88 ? 11.801 1.680 -0.992 1.00 92.00 88 THR A N 1
ATOM 642 C CA . THR A 1 88 ? 13.197 1.695 -0.558 1.00 92.00 88 THR A CA 1
ATOM 643 C C . THR A 1 88 ? 14.096 1.527 -1.771 1.00 92.00 88 THR A C 1
ATOM 645 O O . THR A 1 88 ? 14.060 0.498 -2.445 1.00 92.00 88 THR A O 1
ATOM 648 N N . ARG A 1 89 ? 14.894 2.561 -2.046 1.00 90.50 89 ARG A N 1
ATOM 649 C CA . ARG A 1 89 ? 15.881 2.581 -3.124 1.00 90.50 89 ARG A CA 1
ATOM 650 C C . ARG A 1 89 ? 17.273 2.380 -2.543 1.00 90.50 89 ARG A C 1
ATOM 652 O O . ARG A 1 89 ? 17.677 3.123 -1.650 1.00 90.50 89 ARG A O 1
ATOM 659 N N . PHE A 1 90 ? 18.009 1.430 -3.096 1.00 86.00 90 PHE A N 1
ATOM 660 C CA . PHE A 1 90 ? 19.407 1.190 -2.772 1.00 86.00 90 PHE A CA 1
ATOM 661 C C . PHE A 1 90 ? 20.307 1.824 -3.830 1.00 86.00 90 PHE A C 1
ATOM 663 O O . PHE A 1 90 ? 19.903 2.075 -4.964 1.00 86.00 90 PHE A O 1
ATOM 670 N N . SER A 1 91 ? 21.536 2.148 -3.457 1.00 73.12 91 SER A N 1
ATOM 671 C CA . SER A 1 91 ? 22.572 2.540 -4.408 1.00 73.12 91 SER A CA 1
ATOM 672 C C . SER A 1 91 ? 23.816 1.765 -4.035 1.00 73.12 91 SER A C 1
ATOM 674 O O . SER A 1 91 ? 24.450 2.067 -3.027 1.00 73.12 91 SER A O 1
ATOM 676 N N . ASP A 1 92 ? 24.097 0.738 -4.825 1.00 72.50 92 ASP A N 1
ATOM 677 C CA . ASP A 1 92 ? 25.289 -0.082 -4.692 1.00 72.50 92 ASP A CA 1
ATOM 678 C C . ASP A 1 92 ? 26.309 0.377 -5.752 1.00 72.50 92 ASP A C 1
ATOM 680 O O . ASP A 1 92 ? 25.967 0.413 -6.940 1.00 72.50 92 ASP A O 1
ATOM 684 N N . PRO A 1 93 ? 27.536 0.772 -5.360 1.00 72.50 93 PRO A N 1
ATOM 685 C CA . PRO A 1 93 ? 28.592 1.148 -6.297 1.00 72.50 93 PRO A CA 1
ATOM 686 C C . PRO A 1 93 ? 28.877 0.097 -7.379 1.00 72.50 93 PRO A C 1
ATOM 688 O O . PRO A 1 93 ? 29.223 0.484 -8.496 1.00 72.50 93 PRO A O 1
ATOM 691 N N . ASP A 1 94 ? 28.701 -1.193 -7.077 1.00 80.44 94 ASP A N 1
ATOM 692 C CA . ASP A 1 94 ? 29.029 -2.302 -7.979 1.00 80.44 94 ASP A CA 1
ATOM 693 C C . ASP A 1 94 ? 27.933 -2.556 -9.026 1.00 80.44 94 ASP A C 1
ATOM 695 O O . ASP A 1 94 ? 28.209 -3.051 -10.120 1.00 80.44 94 ASP A O 1
ATOM 699 N N . VAL A 1 95 ? 26.690 -2.170 -8.724 1.00 76.50 95 VAL A N 1
ATOM 700 C CA . VAL A 1 95 ? 25.522 -2.367 -9.605 1.00 76.50 95 VAL A CA 1
ATOM 701 C C . VAL A 1 95 ? 25.125 -1.074 -10.331 1.00 76.50 95 VAL A C 1
ATOM 703 O O . VAL A 1 95 ? 24.349 -1.078 -11.287 1.00 76.50 95 VAL A O 1
ATOM 706 N N . GLY A 1 96 ? 25.694 0.055 -9.910 1.00 82.19 96 GLY A N 1
ATOM 707 C CA . GLY A 1 96 ? 25.445 1.371 -10.477 1.00 82.19 96 GLY A CA 1
ATOM 708 C C . GLY A 1 96 ? 24.303 2.125 -9.793 1.00 82.19 96 GLY A C 1
ATOM 709 O O . GLY A 1 96 ? 23.722 1.713 -8.788 1.00 82.19 96 GLY A O 1
ATOM 710 N N . ARG A 1 97 ? 23.991 3.308 -10.328 1.00 85.19 97 ARG A N 1
ATOM 711 C CA . ARG A 1 97 ? 22.988 4.199 -9.735 1.00 85.19 97 ARG A CA 1
ATOM 712 C C . ARG A 1 97 ? 21.576 3.717 -10.058 1.00 85.19 97 ARG A C 1
ATOM 714 O O . ARG A 1 97 ? 21.199 3.629 -11.226 1.00 85.19 97 ARG A O 1
ATOM 721 N N . ALA A 1 98 ? 20.769 3.532 -9.019 1.00 87.81 98 ALA A N 1
ATOM 722 C CA . ALA A 1 98 ? 19.346 3.274 -9.168 1.00 87.81 98 ALA A CA 1
ATOM 723 C C . ALA A 1 98 ? 18.622 4.427 -9.899 1.00 87.81 98 ALA A C 1
ATOM 725 O O . ALA A 1 98 ? 18.934 5.599 -9.653 1.00 87.81 98 ALA A O 1
ATOM 726 N N . PRO A 1 99 ? 17.617 4.127 -10.745 1.00 90.31 99 PRO A N 1
ATOM 727 C CA . PRO A 1 99 ? 16.749 5.135 -11.346 1.00 90.31 99 PRO A CA 1
ATOM 728 C C . PRO A 1 99 ? 16.201 6.157 -10.337 1.00 90.31 99 PRO A C 1
ATOM 730 O O . PRO A 1 99 ? 15.907 5.844 -9.178 1.00 90.31 99 PRO A O 1
ATOM 733 N N . GLU A 1 100 ? 16.040 7.402 -10.783 1.00 92.69 100 GLU A N 1
ATOM 734 C CA . GLU A 1 100 ? 15.304 8.415 -10.023 1.00 92.69 100 GLU A CA 1
ATOM 735 C C . GLU A 1 100 ? 13.813 8.088 -9.979 1.00 92.69 100 GLU A C 1
ATOM 737 O O . GLU A 1 100 ? 13.273 7.552 -10.943 1.00 92.69 100 GLU A O 1
ATOM 742 N N . LEU A 1 101 ? 13.123 8.447 -8.890 1.00 92.56 101 LEU A N 1
ATOM 743 C CA . LEU A 1 101 ? 11.687 8.166 -8.744 1.00 92.56 101 LEU A CA 1
ATOM 744 C C . LEU A 1 101 ? 10.827 8.845 -9.824 1.00 92.56 101 LEU A C 1
ATOM 746 O O . LEU A 1 101 ? 9.764 8.339 -10.166 1.00 92.56 101 LEU A O 1
ATOM 750 N N . SER A 1 102 ? 11.291 9.949 -10.416 1.00 94.44 102 SER A N 1
ATOM 751 C CA . SER A 1 102 ? 10.643 10.574 -11.581 1.00 94.44 102 SER A CA 1
ATOM 752 C C . SER A 1 102 ? 10.693 9.714 -12.852 1.00 94.44 102 SER A C 1
ATOM 754 O O . SER A 1 102 ? 9.935 9.958 -13.785 1.00 94.44 102 SER A O 1
ATOM 756 N N . ALA A 1 103 ? 11.568 8.708 -12.890 1.00 95.12 103 ALA A N 1
ATOM 757 C CA . ALA A 1 103 ? 11.699 7.719 -13.955 1.00 95.12 103 ALA A CA 1
ATOM 758 C C . ALA A 1 103 ? 11.245 6.319 -13.504 1.00 95.12 103 ALA A C 1
ATOM 760 O O . ALA A 1 103 ? 11.631 5.322 -14.117 1.00 95.12 103 ALA A O 1
ATOM 761 N N . VAL A 1 104 ? 10.460 6.235 -12.428 1.00 96.75 104 VAL A N 1
ATOM 762 C CA . VAL A 1 104 ? 9.848 4.995 -11.951 1.00 96.75 104 VAL A CA 1
ATOM 763 C C . VAL A 1 104 ? 8.337 5.145 -12.024 1.00 96.75 104 VAL A C 1
ATOM 765 O O . VAL A 1 104 ? 7.766 6.077 -11.458 1.00 96.75 104 VAL A O 1
ATOM 768 N N . TRP A 1 105 ? 7.688 4.212 -12.707 1.00 98.12 105 TRP A N 1
ATOM 769 C CA . TRP A 1 105 ? 6.243 4.056 -12.690 1.00 98.12 105 TRP A CA 1
ATOM 770 C C . TRP A 1 105 ? 5.857 3.084 -11.583 1.00 98.12 105 TRP A C 1
ATOM 772 O O . TRP A 1 105 ? 6.430 2.002 -11.472 1.00 98.12 105 TRP A O 1
ATOM 782 N N . ILE A 1 106 ? 4.891 3.472 -10.765 1.00 98.38 106 ILE A N 1
ATOM 783 C CA . ILE A 1 106 ? 4.316 2.647 -9.711 1.00 98.38 106 ILE A CA 1
ATOM 784 C C . ILE A 1 106 ? 2.937 2.223 -10.196 1.00 98.38 106 ILE A C 1
ATOM 786 O O . ILE A 1 106 ? 2.140 3.071 -10.596 1.00 98.38 106 ILE A O 1
ATOM 790 N N . GLU A 1 107 ? 2.653 0.928 -10.160 1.00 98.06 107 GLU A N 1
ATOM 791 C CA . GLU A 1 107 ? 1.345 0.375 -10.486 1.00 98.06 107 GLU A CA 1
ATOM 792 C C . GLU A 1 107 ? 0.780 -0.384 -9.285 1.00 98.06 107 GLU A C 1
ATOM 794 O O . GLU A 1 107 ? 1.441 -1.238 -8.702 1.00 98.06 107 GLU A O 1
ATOM 799 N N . ALA A 1 108 ? -0.459 -0.069 -8.922 1.00 98.19 108 ALA A N 1
ATOM 800 C CA . ALA A 1 108 ? -1.263 -0.798 -7.960 1.00 98.19 108 ALA A CA 1
ATOM 801 C C . ALA A 1 108 ? -2.352 -1.584 -8.692 1.00 98.19 108 ALA A C 1
ATOM 803 O O . ALA A 1 108 ? -3.185 -1.000 -9.388 1.00 98.19 108 ALA A O 1
ATOM 804 N N . GLN A 1 109 ? -2.370 -2.900 -8.506 1.00 97.62 109 GLN A N 1
ATOM 805 C CA . GLN A 1 109 ? -3.361 -3.804 -9.083 1.00 97.62 109 GLN A CA 1
ATOM 806 C C . GLN A 1 109 ? -4.357 -4.241 -8.002 1.00 97.62 109 GLN A C 1
ATOM 808 O O . GLN A 1 109 ? -3.966 -4.802 -6.980 1.00 97.62 109 GLN A O 1
ATOM 813 N N . LEU A 1 110 ? -5.640 -3.976 -8.244 1.00 95.06 110 LEU A N 1
ATOM 814 C CA . LEU A 1 110 ? -6.783 -4.178 -7.352 1.00 95.06 110 LEU A CA 1
ATOM 815 C C . LEU A 1 110 ? -7.804 -5.075 -8.073 1.00 95.06 110 LEU A C 1
ATOM 817 O O . LEU A 1 110 ? -8.574 -4.568 -8.888 1.00 95.06 110 LEU A O 1
ATOM 821 N N . ASP A 1 111 ? -7.789 -6.389 -7.830 1.00 85.94 111 ASP A N 1
ATOM 822 C CA . ASP A 1 111 ? -8.738 -7.371 -8.399 1.00 85.94 111 ASP A CA 1
ATOM 823 C C . ASP A 1 111 ? -9.124 -7.110 -9.878 1.00 85.94 111 ASP A C 1
ATOM 825 O O . ASP A 1 111 ? -10.287 -6.913 -10.234 1.00 85.94 111 ASP A O 1
ATOM 829 N N . GLY A 1 112 ? -8.122 -7.068 -10.765 1.00 81.50 112 GLY A N 1
ATOM 830 C CA . GLY A 1 112 ? -8.317 -6.885 -12.213 1.00 81.50 112 GLY A CA 1
ATOM 831 C C . GLY A 1 112 ? -8.448 -5.432 -12.687 1.00 81.50 112 GLY A C 1
ATOM 832 O O . GLY A 1 112 ? -8.599 -5.189 -13.883 1.00 81.50 112 GLY A O 1
ATOM 833 N N . ARG A 1 113 ? -8.356 -4.453 -11.782 1.00 91.75 113 ARG A N 1
ATOM 834 C CA . ARG A 1 113 ? -8.200 -3.027 -12.107 1.00 91.75 113 ARG A CA 1
ATOM 835 C C . ARG A 1 113 ? -6.775 -2.595 -11.794 1.00 91.75 113 ARG A C 1
ATOM 837 O O . ARG A 1 113 ? -6.212 -3.054 -10.806 1.00 91.75 113 ARG A O 1
ATOM 844 N N . SER A 1 114 ? -6.215 -1.677 -12.576 1.00 95.44 114 SER A N 1
ATOM 845 C CA . SER A 1 114 ? -4.935 -1.056 -12.238 1.00 95.44 114 SER A CA 1
ATOM 846 C C . SER A 1 114 ? -5.045 0.456 -12.092 1.00 95.44 114 SER A C 1
ATOM 848 O O . SER A 1 114 ? -5.870 1.123 -12.723 1.00 95.44 114 SER A O 1
ATOM 850 N N . LEU A 1 115 ? -4.224 0.985 -11.194 1.00 97.25 115 LEU A N 1
ATOM 851 C CA . LEU A 1 115 ? -3.990 2.402 -10.978 1.00 97.25 115 LEU A CA 1
ATOM 852 C C . LEU A 1 115 ? -2.491 2.607 -11.046 1.00 97.25 115 LEU A C 1
ATOM 854 O O . LEU A 1 115 ? -1.754 1.873 -10.398 1.00 97.25 115 LEU A O 1
ATOM 858 N N . GLY A 1 116 ? -2.029 3.607 -11.783 1.00 97.62 116 GLY A N 1
ATOM 859 C CA . GLY A 1 116 ? -0.603 3.874 -11.847 1.00 97.62 116 GLY A CA 1
ATOM 860 C C . GLY A 1 116 ? -0.273 5.351 -11.813 1.00 97.62 116 GLY A C 1
ATOM 861 O O . GLY A 1 116 ? -1.107 6.208 -12.121 1.00 97.62 116 GLY A O 1
ATOM 862 N N . TRP A 1 117 ? 0.944 5.635 -11.372 1.00 98.25 117 TRP A N 1
ATOM 863 C CA . TRP A 1 117 ? 1.474 6.980 -11.224 1.00 98.25 117 TRP A CA 1
ATOM 864 C C . TRP A 1 117 ? 2.997 6.976 -11.338 1.00 98.25 117 TRP A C 1
ATOM 866 O O . TRP A 1 117 ? 3.657 5.964 -11.116 1.00 98.25 117 TRP A O 1
ATOM 876 N N . LEU A 1 118 ? 3.574 8.130 -11.667 1.00 97.81 118 LEU A N 1
ATOM 877 C CA . LEU A 1 118 ? 5.018 8.329 -11.566 1.00 97.81 118 LEU A CA 1
ATOM 878 C C . LEU A 1 118 ? 5.422 8.459 -10.098 1.00 97.81 118 LEU A C 1
ATOM 880 O O . LEU A 1 118 ? 4.699 9.068 -9.312 1.00 97.81 118 LEU A O 1
ATOM 884 N N . GLY A 1 119 ? 6.610 7.982 -9.732 1.00 95.44 119 GLY A N 1
ATOM 885 C CA . GLY A 1 119 ? 7.147 8.136 -8.378 1.00 95.44 119 GLY A CA 1
ATOM 886 C C . GLY A 1 119 ? 7.280 9.595 -7.936 1.00 95.44 119 GLY A C 1
ATOM 887 O O . GLY A 1 119 ? 7.131 9.891 -6.755 1.00 95.44 119 GLY A O 1
ATOM 888 N N . SER A 1 120 ? 7.451 10.537 -8.868 1.00 95.75 120 SER A N 1
ATOM 889 C CA . SER A 1 120 ? 7.394 11.978 -8.571 1.00 95.75 120 SER A CA 1
ATOM 890 C C . SER A 1 120 ? 6.002 12.481 -8.161 1.00 95.75 120 SER A C 1
ATOM 892 O O . SER A 1 120 ? 5.904 13.520 -7.516 1.00 95.75 120 SER A O 1
ATOM 894 N N . ASP A 1 121 ? 4.940 11.746 -8.496 1.00 97.00 121 ASP A N 1
ATOM 895 C CA . ASP A 1 121 ? 3.540 12.057 -8.182 1.00 97.00 121 ASP A CA 1
ATOM 896 C C . ASP A 1 121 ? 2.981 11.166 -7.056 1.00 97.00 121 ASP A C 1
ATOM 898 O O . ASP A 1 121 ? 1.766 10.968 -6.950 1.00 97.00 121 ASP A O 1
ATOM 902 N N . GLN A 1 122 ? 3.854 10.626 -6.197 1.00 96.25 122 GLN A N 1
ATOM 903 C CA . GLN A 1 122 ? 3.507 9.633 -5.175 1.00 96.25 122 GLN A CA 1
ATOM 904 C C . GLN A 1 122 ? 2.290 10.024 -4.325 1.00 96.25 122 GLN A C 1
ATOM 906 O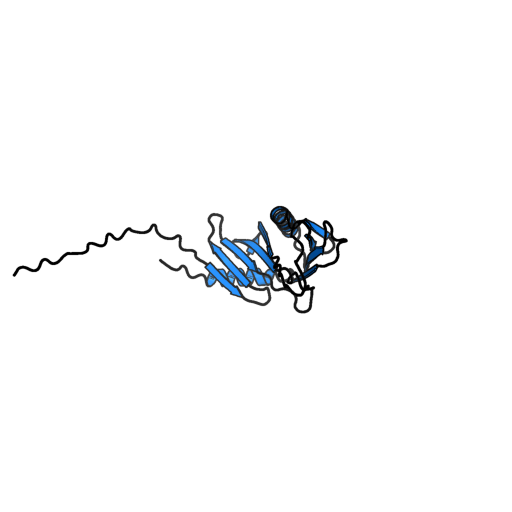 O . GLN A 1 122 ? 1.338 9.255 -4.239 1.00 96.25 122 GLN A O 1
ATOM 911 N N . ALA A 1 123 ? 2.251 11.245 -3.784 1.00 97.38 123 ALA A N 1
ATOM 912 C CA . ALA A 1 123 ? 1.141 11.693 -2.939 1.00 97.38 123 ALA A CA 1
ATOM 913 C C . ALA A 1 123 ? -0.217 11.719 -3.672 1.00 97.38 123 ALA A C 1
ATOM 915 O O . ALA A 1 123 ? -1.272 11.524 -3.062 1.00 97.38 123 ALA A O 1
ATOM 916 N N . LYS A 1 124 ? -0.217 11.979 -4.987 1.00 97.19 124 LYS A N 1
ATOM 917 C CA . LYS A 1 124 ? -1.433 11.941 -5.812 1.00 97.19 124 LYS A CA 1
ATOM 918 C C . LYS A 1 124 ? -1.858 10.495 -6.073 1.00 97.19 124 LYS A C 1
ATOM 920 O O . LYS A 1 124 ? -3.048 10.200 -5.973 1.00 97.19 124 LYS A O 1
ATOM 925 N N . GLY A 1 125 ? -0.899 9.620 -6.371 1.00 98.00 125 GLY A N 1
ATOM 926 C CA . GLY A 1 125 ? -1.120 8.187 -6.560 1.00 98.00 125 GLY A CA 1
ATOM 927 C C . GLY A 1 125 ? -1.683 7.503 -5.317 1.00 98.00 125 GLY A C 1
ATOM 928 O O . GLY A 1 125 ? -2.735 6.874 -5.377 1.00 98.00 125 GLY A O 1
ATOM 929 N N . GLU A 1 126 ? -1.056 7.726 -4.164 1.00 98.50 126 GLU A N 1
ATOM 930 C CA . GLU A 1 126 ? -1.495 7.206 -2.864 1.00 98.50 126 GLU A CA 1
ATOM 931 C C . GLU A 1 126 ? -2.906 7.674 -2.495 1.00 98.50 126 GLU A C 1
ATOM 933 O O . GLU A 1 126 ? -3.722 6.888 -2.015 1.00 98.50 126 GLU A O 1
ATOM 938 N N . ARG A 1 127 ? -3.249 8.935 -2.790 1.00 98.38 127 ARG A N 1
ATOM 939 C CA . ARG A 1 127 ? -4.613 9.444 -2.594 1.00 98.38 127 ARG A CA 1
ATOM 940 C C . ARG A 1 127 ? -5.626 8.739 -3.496 1.00 98.38 127 ARG A C 1
ATOM 942 O O . ARG A 1 127 ? -6.717 8.413 -3.035 1.00 98.38 127 ARG A O 1
ATOM 949 N N . ALA A 1 128 ? -5.288 8.516 -4.766 1.00 98.00 128 ALA A N 1
ATOM 950 C CA . ALA A 1 128 ? -6.155 7.790 -5.692 1.00 98.00 128 ALA A CA 1
ATOM 951 C C . ALA A 1 128 ? -6.338 6.326 -5.256 1.00 98.00 128 ALA A C 1
ATOM 953 O O . ALA A 1 128 ? -7.449 5.801 -5.320 1.00 98.00 128 ALA A O 1
ATOM 954 N N . LEU A 1 129 ? -5.280 5.693 -4.742 1.00 98.31 129 LEU A N 1
ATOM 955 C CA . LEU A 1 129 ? -5.336 4.345 -4.185 1.00 98.31 129 LEU A CA 1
ATOM 956 C C . LEU A 1 129 ? -6.211 4.286 -2.922 1.00 98.31 129 LEU A C 1
ATOM 958 O O . LEU A 1 129 ? -7.051 3.396 -2.817 1.00 98.31 129 LEU A O 1
ATOM 962 N N . ALA A 1 130 ? -6.100 5.258 -2.010 1.00 98.19 130 ALA A N 1
ATOM 963 C CA . ALA A 1 130 ? -6.958 5.348 -0.822 1.00 98.19 130 ALA A CA 1
ATOM 964 C C . ALA A 1 130 ? -8.444 5.465 -1.194 1.00 98.19 130 ALA A C 1
ATOM 966 O O . ALA A 1 130 ? -9.294 4.761 -0.644 1.00 98.19 130 ALA A O 1
ATOM 967 N N . GLN A 1 131 ? -8.754 6.305 -2.188 1.00 97.44 131 GLN A N 1
ATOM 968 C CA . GLN A 1 131 ? -10.108 6.452 -2.724 1.00 97.44 131 GLN A CA 1
ATOM 969 C C . GLN A 1 131 ? -10.619 5.154 -3.354 1.00 97.44 131 GLN A C 1
ATOM 971 O O . GLN A 1 131 ? -11.763 4.772 -3.117 1.00 97.44 131 GLN A O 1
ATOM 976 N N . ALA A 1 132 ? -9.784 4.462 -4.132 1.00 97.06 132 ALA A N 1
ATOM 977 C CA . ALA A 1 132 ? -10.164 3.206 -4.764 1.00 97.06 132 ALA A CA 1
ATOM 978 C C . ALA A 1 132 ? -10.430 2.096 -3.738 1.00 97.06 132 ALA A C 1
ATOM 980 O O . ALA A 1 132 ? -11.471 1.449 -3.823 1.00 97.06 132 ALA A O 1
ATOM 981 N N . LEU A 1 133 ? -9.551 1.939 -2.742 1.00 97.06 133 LEU A N 1
ATOM 982 C CA . LEU A 1 133 ? -9.719 0.978 -1.646 1.00 97.06 133 LEU A CA 1
ATOM 983 C C . LEU A 1 133 ? -10.953 1.287 -0.788 1.00 97.06 133 LEU A C 1
ATOM 985 O O . LEU A 1 133 ? -11.658 0.372 -0.369 1.00 97.06 133 LEU A O 1
ATOM 989 N N . SER A 1 134 ? -11.244 2.570 -0.552 1.00 95.25 134 SER A N 1
ATOM 990 C CA . SER A 1 134 ? -12.456 2.992 0.161 1.00 95.25 134 SER A CA 1
ATOM 991 C C . SER A 1 134 ? -13.737 2.710 -0.631 1.00 95.25 134 SER A C 1
ATOM 993 O O . SER A 1 134 ? -14.772 2.411 -0.040 1.00 95.25 134 SER A O 1
ATOM 995 N N . ALA A 1 135 ? -13.688 2.815 -1.962 1.00 94.69 135 ALA A N 1
ATOM 996 C CA . ALA A 1 135 ? -14.842 2.580 -2.827 1.00 94.69 135 ALA A CA 1
ATOM 997 C C . ALA A 1 135 ? -15.132 1.085 -3.036 1.00 94.69 135 ALA A C 1
ATOM 999 O O . ALA A 1 135 ? -16.293 0.686 -3.108 1.00 94.69 135 ALA A O 1
ATOM 1000 N N . ALA A 1 136 ? -14.088 0.265 -3.151 1.00 93.00 136 ALA A N 1
ATOM 1001 C CA . ALA A 1 136 ? -14.193 -1.179 -3.287 1.00 93.00 136 ALA A CA 1
ATOM 1002 C C . ALA A 1 136 ? -12.972 -1.839 -2.644 1.00 93.00 136 ALA A C 1
ATOM 1004 O O . ALA A 1 136 ? -11.843 -1.633 -3.086 1.00 93.00 136 ALA A O 1
ATOM 1005 N N . TRP A 1 137 ? -13.219 -2.648 -1.616 1.00 95.19 137 TRP A N 1
ATOM 1006 C CA . TRP A 1 137 ? -12.170 -3.361 -0.900 1.00 95.19 137 TRP A CA 1
ATOM 1007 C C . TRP A 1 137 ? -11.860 -4.692 -1.603 1.00 95.19 137 TRP A C 1
ATOM 1009 O O . TRP A 1 137 ? -12.736 -5.560 -1.620 1.00 95.19 137 TRP A O 1
ATOM 1019 N N . PRO A 1 138 ? -10.667 -4.866 -2.200 1.00 96.25 138 PRO A N 1
ATOM 1020 C CA . PRO A 1 138 ? -10.298 -6.107 -2.870 1.00 96.25 138 PRO A CA 1
ATOM 1021 C C . PRO A 1 138 ? -9.792 -7.149 -1.865 1.00 96.25 138 PRO A C 1
ATOM 1023 O O . PRO A 1 138 ? -9.463 -6.827 -0.721 1.00 96.25 138 PRO A O 1
ATOM 1026 N N . ASN A 1 139 ? -9.660 -8.397 -2.311 1.00 95.88 139 ASN A N 1
ATOM 1027 C CA . ASN A 1 139 ? -8.998 -9.433 -1.509 1.00 95.88 139 ASN A CA 1
ATOM 1028 C C . ASN A 1 139 ? -7.473 -9.358 -1.612 1.00 95.88 139 ASN A C 1
ATOM 1030 O O . ASN A 1 139 ? -6.775 -9.755 -0.683 1.00 95.88 139 ASN A O 1
ATOM 1034 N N . ARG A 1 140 ? -6.954 -8.854 -2.734 1.00 95.69 140 ARG A N 1
ATOM 1035 C CA . ARG A 1 140 ? -5.525 -8.821 -3.043 1.00 95.69 140 ARG A CA 1
ATOM 1036 C C . ARG A 1 140 ? -5.133 -7.456 -3.591 1.00 95.69 140 ARG A C 1
ATOM 1038 O O . ARG A 1 140 ? -5.868 -6.850 -4.371 1.00 95.69 140 ARG A O 1
ATOM 1045 N N . LEU A 1 141 ? -3.945 -6.999 -3.215 1.00 97.12 141 LEU A N 1
ATOM 1046 C CA . LEU A 1 141 ? -3.298 -5.832 -3.804 1.00 97.12 141 LEU A CA 1
ATOM 1047 C C . LEU A 1 141 ? -1.864 -6.186 -4.186 1.00 97.12 141 LEU A C 1
ATOM 1049 O O . LEU A 1 141 ? -1.097 -6.665 -3.356 1.00 97.12 141 LEU A O 1
ATOM 1053 N N . VAL A 1 142 ? -1.495 -5.915 -5.435 1.00 97.06 142 VAL A N 1
ATOM 1054 C CA . VAL A 1 142 ? -0.105 -6.010 -5.895 1.00 97.06 142 VAL A CA 1
ATOM 1055 C C . VAL A 1 142 ? 0.403 -4.608 -6.188 1.00 97.06 142 VAL A C 1
ATOM 1057 O O . VAL A 1 142 ? -0.255 -3.855 -6.902 1.00 97.06 142 VAL A O 1
ATOM 1060 N N . ILE A 1 143 ? 1.563 -4.258 -5.638 1.00 97.94 143 ILE A N 1
ATOM 1061 C CA . ILE A 1 143 ? 2.284 -3.029 -5.973 1.00 97.94 143 ILE A CA 1
ATOM 1062 C C . ILE A 1 143 ? 3.518 -3.404 -6.779 1.00 97.94 143 ILE A C 1
ATOM 1064 O O . ILE A 1 143 ? 4.360 -4.162 -6.300 1.00 97.94 143 ILE A O 1
ATOM 1068 N N . GLU A 1 144 ? 3.647 -2.837 -7.971 1.00 97.56 144 GLU A N 1
ATOM 1069 C CA . GLU A 1 144 ? 4.767 -3.054 -8.879 1.00 97.56 144 GLU A CA 1
ATOM 1070 C C . GLU A 1 144 ? 5.483 -1.736 -9.180 1.00 97.56 144 GLU A C 1
ATOM 1072 O O . GLU A 1 144 ? 4.866 -0.679 -9.314 1.00 97.56 144 GLU A O 1
ATOM 1077 N N . LEU A 1 145 ? 6.809 -1.798 -9.281 1.00 97.69 145 LEU A N 1
ATOM 1078 C CA . LEU A 1 145 ? 7.669 -0.701 -9.707 1.00 97.69 145 LEU A CA 1
ATOM 1079 C C . LEU A 1 145 ? 8.227 -1.036 -11.086 1.00 97.69 145 LEU A C 1
ATOM 1081 O O . LEU A 1 145 ? 8.756 -2.129 -11.282 1.00 97.69 145 LEU A O 1
ATOM 1085 N N . HIS A 1 146 ? 8.172 -0.097 -12.021 1.00 97.06 146 HIS A N 1
ATOM 1086 C CA . HIS A 1 146 ? 8.637 -0.270 -13.395 1.00 97.06 146 HIS A CA 1
ATOM 1087 C C . HIS A 1 146 ? 9.594 0.854 -13.781 1.00 97.06 146 HIS A C 1
ATOM 1089 O O . HIS A 1 146 ? 9.391 2.015 -13.433 1.00 97.06 146 HIS A O 1
ATOM 1095 N N . ALA A 1 147 ? 10.637 0.517 -14.533 1.00 95.06 147 ALA A N 1
ATOM 1096 C CA . ALA A 1 147 ? 11.557 1.490 -15.097 1.00 95.06 147 ALA A CA 1
ATOM 1097 C C . ALA A 1 147 ? 10.891 2.257 -16.246 1.00 95.06 147 ALA A C 1
ATOM 1099 O O . ALA A 1 147 ? 10.442 1.653 -17.219 1.00 95.06 147 ALA A O 1
ATOM 1100 N N . GLY A 1 148 ? 10.899 3.584 -16.179 1.00 93.88 148 GLY A N 1
ATOM 1101 C CA . GLY A 1 148 ? 10.283 4.469 -17.163 1.00 93.88 148 GLY A CA 1
ATOM 1102 C C . GLY A 1 148 ? 8.940 5.031 -16.696 1.00 93.88 148 GLY A C 1
ATOM 1103 O O . GLY A 1 148 ? 8.594 4.974 -15.522 1.00 93.88 148 GLY A O 1
ATOM 1104 N N . ALA A 1 149 ? 8.189 5.612 -17.633 1.00 92.31 149 ALA A N 1
ATOM 1105 C CA . ALA A 1 149 ? 6.979 6.381 -17.334 1.00 92.31 149 ALA A CA 1
ATOM 1106 C C . ALA A 1 149 ? 5.661 5.597 -17.498 1.00 92.31 149 ALA A C 1
ATOM 1108 O O . ALA A 1 149 ? 4.601 6.204 -17.620 1.00 92.31 149 ALA A O 1
ATOM 1109 N N . SER A 1 150 ? 5.713 4.262 -17.568 1.00 94.31 150 SER A N 1
ATOM 1110 C CA . SER A 1 150 ? 4.520 3.414 -17.699 1.00 94.31 150 SER A CA 1
ATOM 1111 C C . SER A 1 150 ? 4.767 1.981 -17.218 1.00 94.31 150 SER A C 1
ATOM 1113 O O . SER A 1 150 ? 5.917 1.552 -17.102 1.00 94.31 150 SER A O 1
ATOM 1115 N N . ALA A 1 151 ? 3.685 1.217 -17.040 1.00 93.31 151 ALA A N 1
ATOM 1116 C CA . ALA A 1 151 ? 3.715 -0.204 -16.680 1.00 93.31 151 ALA A CA 1
ATOM 1117 C C . ALA A 1 151 ? 4.364 -1.113 -17.746 1.00 93.31 151 ALA A C 1
ATOM 1119 O O . ALA A 1 151 ? 4.779 -2.227 -17.445 1.00 93.31 151 ALA A O 1
ATOM 1120 N N . ALA A 1 152 ? 4.520 -0.636 -18.990 1.00 94.69 152 ALA A N 1
ATOM 1121 C CA . ALA A 1 152 ? 5.255 -1.363 -20.032 1.00 94.69 152 ALA A CA 1
ATOM 1122 C C . ALA A 1 152 ? 6.776 -1.399 -19.779 1.00 94.69 152 ALA A C 1
ATOM 1124 O O . ALA A 1 152 ? 7.514 -2.108 -20.465 1.00 94.69 152 ALA A O 1
ATOM 1125 N N . GLY A 1 153 ? 7.253 -0.610 -18.814 1.00 94.19 153 GLY A N 1
ATOM 1126 C CA . GLY A 1 153 ? 8.634 -0.600 -18.369 1.00 94.19 153 GLY A CA 1
ATOM 1127 C C . GLY A 1 153 ? 9.083 -1.920 -17.746 1.00 94.19 153 GLY A C 1
ATOM 1128 O O . GLY A 1 153 ? 8.283 -2.700 -17.223 1.00 94.19 153 GLY A O 1
ATOM 1129 N N . ARG A 1 154 ? 10.401 -2.150 -17.741 1.00 94.25 154 ARG A N 1
ATOM 1130 C CA . ARG A 1 154 ? 10.998 -3.300 -17.049 1.00 94.25 154 ARG A CA 1
ATOM 1131 C C . ARG A 1 154 ? 10.633 -3.250 -15.565 1.00 94.25 154 ARG A C 1
ATOM 1133 O O . ARG A 1 154 ? 10.910 -2.246 -14.913 1.00 94.25 154 ARG A O 1
ATOM 1140 N N . LYS A 1 155 ? 10.088 -4.342 -15.029 1.00 95.62 155 LYS A N 1
ATOM 1141 C CA . LYS A 1 155 ? 9.794 -4.478 -13.599 1.00 95.62 155 LYS A CA 1
ATOM 1142 C C . LYS A 1 155 ? 11.085 -4.381 -12.773 1.00 95.62 155 LYS A C 1
ATOM 1144 O O . LYS A 1 155 ? 12.088 -5.018 -13.095 1.00 95.62 155 LYS A O 1
ATOM 1149 N N . LEU A 1 156 ? 11.056 -3.531 -11.754 1.00 94.75 156 LEU A N 1
ATOM 1150 C CA . LEU A 1 156 ? 12.149 -3.231 -10.830 1.00 94.75 156 LEU A CA 1
ATOM 1151 C C . LEU A 1 156 ? 11.922 -3.887 -9.470 1.00 94.75 156 LEU A C 1
ATOM 1153 O O . LEU A 1 156 ? 12.865 -4.376 -8.866 1.00 94.75 156 LEU A O 1
ATOM 1157 N N . ALA A 1 157 ? 10.687 -3.886 -8.980 1.00 96.12 157 ALA A N 1
ATOM 1158 C CA . ALA A 1 157 ? 10.311 -4.579 -7.757 1.00 96.12 157 ALA A CA 1
ATOM 1159 C C . ALA A 1 157 ? 8.805 -4.837 -7.756 1.00 96.12 157 ALA A C 1
ATOM 1161 O O . ALA A 1 157 ? 8.058 -4.173 -8.475 1.00 96.12 157 ALA A O 1
ATOM 1162 N N . ALA A 1 158 ? 8.354 -5.782 -6.942 1.00 97.25 158 ALA A N 1
ATOM 1163 C CA . ALA A 1 158 ? 6.942 -6.028 -6.707 1.00 97.25 158 ALA A CA 1
ATOM 1164 C C . ALA A 1 158 ? 6.706 -6.597 -5.309 1.00 97.25 158 ALA A C 1
ATOM 1166 O O . ALA A 1 158 ? 7.537 -7.339 -4.784 1.00 97.25 158 ALA A O 1
ATOM 1167 N N . ALA A 1 159 ? 5.562 -6.269 -4.722 1.00 97.25 159 ALA A N 1
ATOM 1168 C CA . ALA A 1 159 ? 5.078 -6.860 -3.485 1.00 97.25 159 ALA A CA 1
ATOM 1169 C C . ALA A 1 159 ? 3.588 -7.162 -3.609 1.00 97.25 159 ALA A C 1
ATOM 1171 O O . ALA A 1 159 ? 2.830 -6.384 -4.190 1.00 97.25 159 ALA A O 1
ATOM 1172 N N . GLU A 1 160 ? 3.183 -8.282 -3.030 1.00 96.75 160 GLU A N 1
ATOM 1173 C CA . GLU A 1 160 ? 1.790 -8.674 -2.902 1.00 96.75 160 GLU A CA 1
ATOM 1174 C C . GLU A 1 160 ? 1.342 -8.572 -1.445 1.00 96.75 160 GLU A C 1
ATOM 1176 O O . GLU A 1 160 ? 2.094 -8.912 -0.527 1.00 96.75 160 GLU A O 1
ATOM 1181 N N . PHE A 1 161 ? 0.102 -8.125 -1.255 1.00 96.06 161 PHE A N 1
ATOM 1182 C CA . PHE A 1 161 ? -0.548 -7.961 0.035 1.00 96.06 161 PHE A CA 1
ATOM 1183 C C . PHE A 1 161 ? -1.905 -8.671 0.032 1.00 96.06 161 PHE A C 1
ATOM 1185 O O . PHE A 1 161 ? -2.731 -8.451 -0.862 1.00 96.06 161 PHE A O 1
ATOM 1192 N N . ASP A 1 162 ? -2.138 -9.490 1.058 1.00 95.38 162 ASP A N 1
ATOM 1193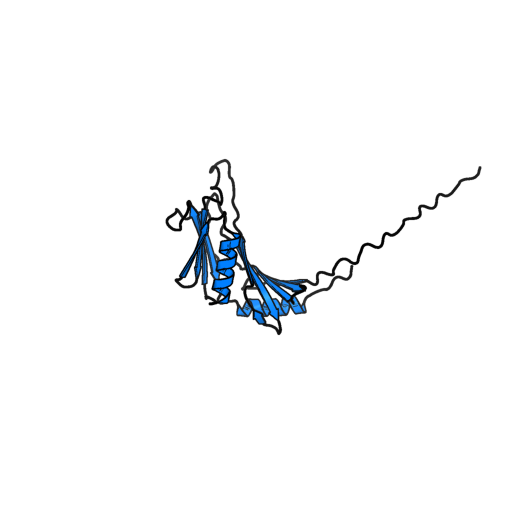 C CA . ASP A 1 162 ? -3.442 -10.089 1.340 1.00 95.38 16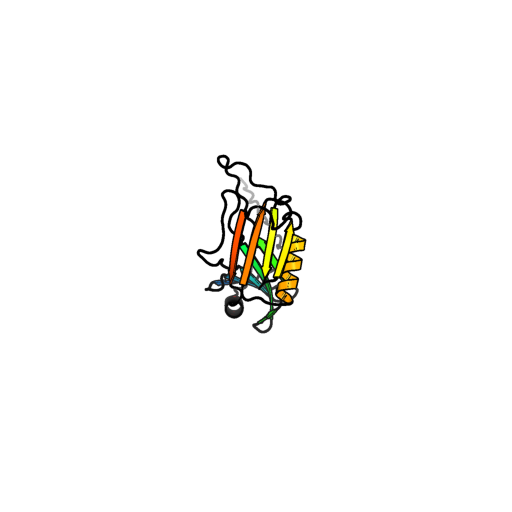2 ASP A CA 1
ATOM 1194 C C . ASP A 1 162 ? -4.304 -9.078 2.108 1.00 95.38 162 ASP A C 1
ATOM 1196 O O . ASP A 1 162 ? -4.020 -8.724 3.252 1.00 95.38 162 ASP A O 1
ATOM 1200 N N . LEU A 1 163 ? -5.357 -8.586 1.459 1.00 95.81 163 LEU A N 1
ATOM 1201 C CA . LEU A 1 163 ? -6.316 -7.642 2.030 1.00 95.81 163 LEU A CA 1
ATOM 1202 C C . LEU A 1 163 ? -7.590 -8.333 2.534 1.00 95.81 163 LEU A C 1
ATOM 1204 O O . LEU A 1 163 ? -8.413 -7.691 3.197 1.00 95.81 163 LEU A O 1
ATOM 1208 N N . SER A 1 164 ? -7.743 -9.641 2.294 1.00 95.75 164 SER A N 1
ATOM 1209 C CA . SER A 1 164 ? -8.872 -10.433 2.798 1.00 95.75 164 SER A CA 1
ATOM 1210 C C . SER A 1 164 ? -8.857 -10.550 4.329 1.00 95.75 164 SER A C 1
ATOM 1212 O O . SER A 1 164 ? -9.903 -10.662 4.972 1.00 95.75 164 SER A O 1
ATOM 1214 N N . VAL A 1 165 ? -7.678 -10.407 4.943 1.00 95.06 165 VAL A N 1
ATOM 1215 C CA . VAL A 1 165 ? -7.468 -10.449 6.399 1.00 95.06 165 VAL A CA 1
ATOM 1216 C C . VAL A 1 165 ? -7.837 -9.152 7.131 1.00 95.06 165 VAL A C 1
ATOM 1218 O O . VAL A 1 165 ? -7.561 -9.028 8.325 1.00 95.06 165 VAL A O 1
ATOM 1221 N N . ARG A 1 166 ? -8.521 -8.198 6.480 1.00 94.75 166 ARG A N 1
ATOM 1222 C CA . ARG A 1 166 ? -8.990 -6.950 7.120 1.00 94.75 166 ARG A CA 1
ATOM 1223 C C . ARG A 1 166 ? -9.742 -7.199 8.430 1.00 94.75 166 ARG A C 1
ATOM 1225 O O . ARG A 1 166 ? -9.522 -6.480 9.398 1.00 94.75 166 ARG A O 1
ATOM 1232 N N . GLY A 1 167 ? -10.585 -8.232 8.500 1.00 94.75 167 GLY A N 1
ATOM 1233 C CA . GLY A 1 167 ? -11.304 -8.572 9.735 1.00 94.75 167 GLY A CA 1
ATOM 1234 C C . GLY A 1 167 ? -10.372 -8.901 10.912 1.00 94.75 167 GLY A C 1
ATOM 1235 O O . GLY A 1 167 ? -10.670 -8.547 12.051 1.00 94.75 167 GLY A O 1
ATOM 1236 N N . ALA A 1 168 ? -9.213 -9.513 10.648 1.00 94.56 168 ALA A N 1
ATOM 1237 C CA . ALA A 1 168 ? -8.193 -9.748 11.666 1.00 94.56 168 ALA A CA 1
ATOM 1238 C C . ALA A 1 168 ? -7.483 -8.445 12.072 1.00 94.56 168 ALA A C 1
ATOM 1240 O O . ALA A 1 168 ? -7.212 -8.256 13.255 1.00 94.56 168 ALA A O 1
ATOM 1241 N N . ALA A 1 169 ? -7.262 -7.510 11.142 1.00 94.25 169 ALA A N 1
ATOM 1242 C CA . ALA A 1 169 ? -6.754 -6.177 11.477 1.00 94.25 169 ALA A CA 1
ATOM 1243 C C . ALA A 1 169 ? -7.723 -5.395 12.388 1.00 94.25 169 ALA A C 1
ATOM 1245 O O . ALA A 1 169 ? -7.281 -4.704 13.301 1.00 94.25 169 ALA A O 1
ATOM 1246 N N . GLU A 1 170 ? -9.042 -5.551 12.224 1.00 95.75 170 GLU A N 1
ATOM 1247 C CA . GLU A 1 170 ? -10.026 -4.956 13.146 1.00 95.75 170 GLU A CA 1
ATOM 1248 C C . GLU A 1 170 ? -9.958 -5.554 14.558 1.00 95.75 170 GLU A C 1
ATOM 1250 O O . GLU A 1 170 ? -10.150 -4.838 15.543 1.00 95.75 170 GLU A O 1
ATOM 1255 N N . VAL A 1 171 ? -9.695 -6.862 14.675 1.00 95.19 171 VAL A N 1
ATOM 1256 C CA . VAL A 1 171 ? -9.452 -7.510 15.976 1.00 95.19 171 VAL A CA 1
ATOM 1257 C C . VAL A 1 171 ? -8.207 -6.909 16.624 1.00 95.19 171 VAL A C 1
ATOM 1259 O O . VAL A 1 171 ? -8.295 -6.451 17.762 1.00 95.19 171 VAL A O 1
ATOM 1262 N N . LEU A 1 172 ? -7.101 -6.818 15.880 1.00 94.19 172 LEU A N 1
ATOM 1263 C CA . LEU A 1 172 ? -5.856 -6.218 16.366 1.00 94.19 172 LEU A CA 1
ATOM 1264 C C . LEU A 1 172 ? -6.049 -4.748 16.767 1.00 94.19 172 LEU A C 1
ATOM 1266 O O . LEU A 1 172 ? -5.534 -4.333 17.797 1.00 94.19 172 LEU A O 1
ATOM 1270 N N . ALA A 1 173 ? -6.846 -3.970 16.028 1.00 93.81 173 ALA A N 1
ATOM 1271 C CA . ALA A 1 173 ? -7.175 -2.593 16.399 1.00 93.81 173 ALA A CA 1
ATOM 1272 C C . ALA A 1 173 ? -7.917 -2.517 17.746 1.00 93.81 173 ALA A C 1
ATOM 1274 O O . ALA A 1 173 ? -7.617 -1.660 18.575 1.00 93.81 173 ALA A O 1
ATOM 1275 N N . ARG A 1 174 ? -8.866 -3.431 18.005 1.00 93.19 174 ARG A N 1
ATOM 1276 C CA . ARG A 1 174 ? -9.554 -3.514 19.308 1.00 93.19 174 ARG A CA 1
ATOM 1277 C C . ARG A 1 174 ? -8.590 -3.884 20.437 1.00 93.19 174 ARG A C 1
ATOM 1279 O O . ARG A 1 174 ? -8.682 -3.303 21.515 1.00 93.19 174 ARG A O 1
ATOM 1286 N N . GLU A 1 175 ? -7.681 -4.822 20.193 1.00 91.31 175 GLU A N 1
ATOM 1287 C CA . GLU A 1 175 ? -6.663 -5.241 21.165 1.00 91.31 175 GLU A CA 1
ATOM 1288 C C . GLU A 1 175 ? -5.676 -4.112 21.475 1.00 91.31 175 GLU A C 1
ATOM 1290 O O . GLU A 1 175 ? -5.466 -3.785 22.642 1.00 91.31 175 GLU A O 1
ATOM 1295 N N . ALA A 1 176 ? -5.146 -3.457 20.439 1.00 89.44 176 ALA A N 1
ATOM 1296 C CA . ALA A 1 176 ? -4.279 -2.289 20.551 1.00 89.44 176 ALA A CA 1
ATOM 1297 C C . ALA A 1 176 ? -4.958 -1.167 21.350 1.00 89.44 176 ALA A C 1
ATOM 1299 O O . ALA A 1 176 ? -4.351 -0.571 22.239 1.00 89.44 176 ALA A O 1
ATOM 1300 N N . LEU A 1 177 ? -6.249 -0.928 21.100 1.00 88.44 177 LEU A N 1
ATOM 1301 C CA . LEU A 1 177 ? -7.025 0.062 21.834 1.00 88.44 177 LEU A CA 1
ATOM 1302 C C . LEU A 1 177 ? -7.183 -0.281 23.321 1.00 88.44 177 LEU A C 1
ATOM 1304 O O . LEU A 1 177 ? -7.074 0.603 24.173 1.00 88.44 177 LEU A O 1
ATOM 1308 N N . ALA A 1 178 ? -7.458 -1.549 23.631 1.00 86.19 178 ALA A N 1
ATOM 1309 C CA . ALA A 1 178 ? -7.624 -2.030 25.000 1.00 86.19 178 ALA A CA 1
ATOM 1310 C C . ALA A 1 178 ? -6.299 -2.037 25.782 1.00 86.19 178 ALA A C 1
ATOM 1312 O O . ALA A 1 178 ? -6.297 -1.787 26.985 1.00 86.19 178 ALA A O 1
ATOM 1313 N N . GLY A 1 179 ? -5.181 -2.295 25.097 1.00 80.38 179 GLY A N 1
ATOM 1314 C CA . GLY A 1 179 ? -3.828 -2.282 25.660 1.00 80.38 179 GLY A CA 1
ATOM 1315 C C . GLY A 1 179 ? -3.181 -0.896 25.744 1.00 80.38 179 GLY A C 1
ATOM 1316 O O . GLY A 1 179 ? -2.034 -0.786 26.174 1.00 80.38 179 GLY A O 1
ATOM 1317 N N . ARG A 1 180 ? -3.886 0.161 25.327 1.00 78.56 180 ARG A N 1
ATOM 1318 C CA . ARG A 1 180 ? -3.369 1.530 25.261 1.00 78.56 180 ARG A CA 1
ATOM 1319 C C . ARG A 1 180 ? -2.985 2.040 26.649 1.00 78.56 180 ARG A C 1
ATOM 1321 O O . ARG A 1 180 ? -3.836 2.241 27.514 1.00 78.56 180 ARG A O 1
ATOM 1328 N N . ALA A 1 181 ? -1.699 2.312 26.835 1.00 63.09 181 ALA A N 1
ATOM 1329 C CA . ALA A 1 181 ? -1.194 2.993 28.015 1.00 63.09 181 ALA A CA 1
ATOM 1330 C C . ALA A 1 181 ? -1.118 4.497 27.727 1.00 63.09 181 ALA A C 1
ATOM 1332 O O . ALA A 1 181 ? -0.372 4.935 26.856 1.00 63.09 181 ALA A O 1
ATOM 1333 N N . CYS A 1 182 ? -1.870 5.308 28.469 1.00 64.38 182 CYS A N 1
ATOM 1334 C CA . CYS A 1 182 ? -1.627 6.747 28.492 1.00 64.38 182 CYS A CA 1
ATOM 1335 C C . CYS A 1 182 ? -0.475 7.002 29.469 1.00 64.38 182 CYS A C 1
ATOM 1337 O O . CYS A 1 182 ? -0.652 6.886 30.682 1.00 64.38 182 CYS A O 1
ATOM 1339 N N . GLN A 1 183 ? 0.721 7.298 28.957 1.00 49.56 183 GLN A N 1
ATOM 1340 C CA . GLN A 1 183 ? 1.818 7.728 29.819 1.00 49.56 183 GLN A CA 1
ATOM 1341 C C . GLN A 1 183 ? 1.547 9.163 30.272 1.00 49.56 183 GLN A C 1
ATOM 1343 O O . GLN A 1 183 ? 1.518 10.092 29.466 1.00 49.56 183 GLN A O 1
ATOM 1348 N N . SER A 1 184 ? 1.315 9.336 31.572 1.00 41.75 184 SER A N 1
ATOM 1349 C CA . SER A 1 184 ? 1.308 10.648 32.204 1.00 41.75 184 SER A CA 1
ATOM 1350 C C . SER A 1 184 ? 2.746 11.151 32.301 1.00 41.75 184 SER A C 1
ATOM 1352 O O . SER A 1 184 ? 3.512 10.632 33.115 1.00 41.75 184 SER A O 1
ATOM 1354 N N . GLY A 1 185 ? 3.108 12.101 31.438 1.00 44.50 185 GLY A N 1
ATOM 1355 C CA . GLY A 1 185 ? 4.305 12.928 31.616 1.00 44.50 185 GLY A CA 1
ATOM 1356 C C . GLY A 1 185 ? 4.178 13.870 32.805 1.00 44.50 185 GLY A C 1
ATOM 1357 O O . GLY A 1 185 ? 3.026 14.240 33.135 1.00 44.50 185 GLY A O 1
#

Radius of gyration: 22.58 Å; chains: 1; bounding box: 54×51×77 Å

pLDDT: mean 85.28, std 18.19, range [32.81, 98.5]

Sequence (185 aa):
MRSAFFISMWLAAASPALAQTCEGGAKGKAGEVFVAAAPSGEVATWILERVEGEGMESDHFARPGLMLDFRFARGALSGPDKVVVSITRFSDPDVGRAPELSAVWIEAQLDGRSLGWLGSDQAKGERALAQALSAAWPNRLVIELHAGASAAGRKLAAAEFDLSVRGAAEVLAREALAGRACQSG

Foldseek 3Di:
DDDDDDDPDDPPPPDPFDPQWFKFKDQDPQGIWMWTADPVAIKIKGWGDFDPPDKDAAPFWDAKTKIFIFHDDPLDTAFSQWIDIHIDTDADPVVHGDDDQQQKKKWKDAPNDIQIDGSVCRRVSRNVVRVVCNVPPGQKIKIWIFGGGDPVHHTNMMTMGGRVCSVVSSVRNVVRVVRTDRDRD